Protein AF-A0A4R7PHC9-F1 (afdb_monomer)

Structure (mmCIF, N/CA/C/O backbone):
data_AF-A0A4R7PHC9-F1
#
_entry.id   AF-A0A4R7PHC9-F1
#
loop_
_atom_site.group_PDB
_atom_site.id
_atom_site.type_symbol
_atom_site.label_atom_id
_atom_site.label_alt_id
_atom_site.label_comp_id
_atom_site.label_asym_id
_atom_site.label_entity_id
_atom_site.label_seq_id
_atom_site.pdbx_PDB_ins_code
_atom_site.Cartn_x
_atom_site.Cartn_y
_atom_site.Cartn_z
_atom_site.occupancy
_atom_site.B_iso_or_equiv
_atom_site.auth_seq_id
_atom_site.auth_comp_id
_atom_site.auth_asym_id
_atom_site.auth_atom_id
_atom_site.pdbx_PDB_model_num
ATOM 1 N N . MET A 1 1 ? 23.431 4.771 -3.866 1.00 87.56 1 MET A N 1
ATOM 2 C CA . MET A 1 1 ? 23.159 3.348 -3.558 1.00 87.56 1 MET A CA 1
ATOM 3 C C . MET A 1 1 ? 23.214 2.583 -4.869 1.00 87.56 1 MET A C 1
ATOM 5 O O . MET A 1 1 ? 22.919 3.191 -5.891 1.00 87.56 1 MET A O 1
ATOM 9 N N . ASN A 1 2 ? 23.613 1.312 -4.865 1.00 93.06 2 ASN A N 1
ATOM 10 C CA . ASN A 1 2 ? 23.533 0.470 -6.065 1.00 93.06 2 ASN A CA 1
ATOM 11 C C . ASN A 1 2 ? 22.132 -0.168 -6.198 1.00 93.06 2 ASN A C 1
ATOM 13 O O . ASN A 1 2 ? 21.300 -0.038 -5.298 1.00 93.06 2 ASN A O 1
ATOM 17 N N . LEU A 1 3 ? 21.865 -0.838 -7.323 1.00 94.75 3 LEU A N 1
ATOM 18 C CA . LEU A 1 3 ? 20.559 -1.450 -7.599 1.00 94.75 3 LEU A CA 1
ATOM 19 C C . LEU A 1 3 ? 20.187 -2.535 -6.574 1.00 94.75 3 LEU A C 1
ATOM 21 O O . LEU A 1 3 ? 19.065 -2.544 -6.075 1.00 94.75 3 LEU A O 1
ATOM 25 N N . GLU A 1 4 ? 21.140 -3.390 -6.195 1.00 96.38 4 GLU A N 1
ATOM 26 C CA . GLU A 1 4 ? 20.933 -4.449 -5.197 1.00 96.38 4 GLU A CA 1
ATOM 27 C C . GLU A 1 4 ? 20.473 -3.888 -3.845 1.00 96.38 4 GLU A C 1
ATOM 29 O O . GLU A 1 4 ? 19.560 -4.428 -3.227 1.00 96.38 4 GLU A O 1
ATOM 34 N N . GLN A 1 5 ? 21.036 -2.758 -3.406 1.00 96.69 5 GLN A N 1
ATOM 35 C CA . GLN A 1 5 ? 20.616 -2.082 -2.176 1.00 96.69 5 GLN A CA 1
ATOM 36 C C . GLN A 1 5 ? 19.167 -1.576 -2.244 1.00 96.69 5 GLN A C 1
ATOM 38 O O . GLN A 1 5 ? 18.481 -1.538 -1.222 1.00 96.69 5 GLN A O 1
ATOM 43 N N . TYR A 1 6 ? 18.678 -1.186 -3.424 1.00 97.00 6 TYR A N 1
ATOM 44 C CA . TYR A 1 6 ? 17.269 -0.830 -3.599 1.00 97.00 6 TYR A CA 1
ATOM 45 C C . TYR A 1 6 ? 16.365 -2.066 -3.585 1.00 97.00 6 TYR A C 1
ATOM 47 O O . TYR A 1 6 ? 15.316 -2.030 -2.946 1.00 97.00 6 TYR A O 1
ATOM 55 N N . PHE A 1 7 ? 16.777 -3.168 -4.215 1.00 97.88 7 PHE A N 1
ATOM 56 C CA . PHE A 1 7 ? 16.027 -4.432 -4.194 1.00 97.88 7 PHE A CA 1
ATOM 57 C C . PHE A 1 7 ? 15.955 -5.049 -2.792 1.00 97.88 7 PHE A C 1
ATOM 59 O O . PHE A 1 7 ? 14.903 -5.541 -2.374 1.00 97.88 7 PHE A O 1
ATOM 66 N N . ASP A 1 8 ? 17.031 -4.939 -2.015 1.00 98.00 8 ASP A N 1
ATOM 67 C CA . ASP A 1 8 ? 17.031 -5.264 -0.588 1.00 98.00 8 ASP A CA 1
ATOM 68 C C . ASP A 1 8 ? 16.040 -4.376 0.187 1.00 98.00 8 ASP A C 1
ATOM 70 O O . ASP A 1 8 ? 15.242 -4.877 0.980 1.00 98.00 8 ASP A O 1
ATOM 74 N N . GLY A 1 9 ? 16.005 -3.070 -0.100 1.00 97.31 9 GLY A N 1
ATOM 75 C CA . GLY A 1 9 ? 15.016 -2.148 0.464 1.00 97.31 9 GLY A CA 1
ATOM 76 C C . GLY A 1 9 ? 13.566 -2.543 0.155 1.00 97.31 9 GLY A C 1
ATOM 77 O O . GLY A 1 9 ? 12.729 -2.544 1.059 1.00 97.31 9 GLY A O 1
ATOM 78 N N . ILE A 1 10 ? 13.272 -2.928 -1.092 1.00 97.81 10 ILE A N 1
ATOM 79 C CA . ILE A 1 10 ? 11.954 -3.440 -1.510 1.00 97.81 10 ILE A CA 1
ATOM 80 C C . ILE A 1 10 ? 11.597 -4.690 -0.702 1.00 97.81 10 ILE A C 1
ATOM 82 O O . ILE A 1 10 ? 10.514 -4.760 -0.117 1.00 97.81 10 ILE A O 1
ATOM 86 N N . SER A 1 11 ? 12.519 -5.650 -0.626 1.00 98.25 11 SER A N 1
ATOM 87 C CA . SER A 1 11 ? 12.316 -6.920 0.077 1.00 98.25 11 SER A CA 1
ATOM 88 C C . SER A 1 11 ? 12.059 -6.712 1.571 1.00 98.25 11 SER A C 1
ATOM 90 O O . SER A 1 11 ? 11.122 -7.287 2.125 1.00 98.25 11 SER A O 1
ATOM 92 N N . LYS A 1 12 ? 12.823 -5.823 2.219 1.00 98.38 12 LYS A N 1
ATOM 93 C CA . LYS A 1 12 ? 12.633 -5.452 3.630 1.00 98.38 12 LYS A CA 1
ATOM 94 C C . LYS A 1 12 ? 11.293 -4.768 3.877 1.00 98.38 12 LYS A C 1
ATOM 96 O O . LYS A 1 12 ? 10.610 -5.117 4.837 1.00 98.38 12 LYS A O 1
ATOM 101 N N . SER A 1 13 ? 10.888 -3.838 3.011 1.00 97.50 13 SER A N 1
ATOM 102 C CA . SER A 1 13 ? 9.574 -3.196 3.116 1.00 97.50 13 SER A CA 1
ATOM 103 C C . SER A 1 13 ? 8.427 -4.193 2.936 1.00 97.50 13 SER A C 1
ATOM 105 O O . SER A 1 13 ? 7.467 -4.143 3.697 1.00 97.50 13 SER A O 1
ATOM 107 N N . LEU A 1 14 ? 8.528 -5.144 2.001 1.00 98.25 14 LEU A N 1
ATOM 108 C CA . LEU A 1 14 ? 7.505 -6.182 1.820 1.00 98.25 14 LEU A CA 1
ATOM 109 C C . LEU A 1 14 ? 7.461 -7.196 2.970 1.00 98.25 14 LEU A C 1
ATOM 111 O O . LEU A 1 14 ? 6.372 -7.640 3.335 1.00 98.25 14 LEU A O 1
ATOM 115 N N . SER A 1 15 ? 8.613 -7.549 3.549 1.00 98.50 15 SER A N 1
ATOM 116 C CA . SER A 1 15 ? 8.671 -8.391 4.750 1.00 98.50 15 SER A CA 1
ATOM 117 C C . SER A 1 15 ? 7.976 -7.699 5.917 1.00 98.50 15 SER A C 1
ATOM 119 O O . SER A 1 15 ? 7.042 -8.251 6.484 1.00 98.50 15 SER A O 1
ATOM 121 N N . ASN A 1 16 ? 8.340 -6.444 6.194 1.00 98.62 16 ASN A N 1
ATOM 122 C CA . ASN A 1 16 ? 7.732 -5.660 7.267 1.00 98.62 16 ASN A CA 1
ATOM 123 C C . ASN A 1 16 ? 6.224 -5.444 7.043 1.00 98.62 16 ASN A C 1
ATOM 125 O O . ASN A 1 16 ? 5.433 -5.530 7.976 1.00 98.62 16 ASN A O 1
ATOM 129 N N . ALA A 1 17 ? 5.796 -5.221 5.794 1.00 98.38 17 ALA A N 1
ATOM 130 C CA . ALA A 1 17 ? 4.378 -5.149 5.451 1.00 98.38 17 ALA A CA 1
ATOM 131 C C . ALA A 1 17 ? 3.631 -6.448 5.779 1.00 98.38 17 ALA A C 1
ATOM 133 O O . ALA A 1 17 ? 2.491 -6.394 6.244 1.00 98.38 17 ALA A O 1
ATOM 134 N N . LYS A 1 18 ? 4.255 -7.607 5.531 1.00 98.62 18 LYS A N 1
ATOM 135 C CA . LYS A 1 18 ? 3.678 -8.908 5.874 1.00 98.62 18 LYS A CA 1
ATOM 136 C C . LYS A 1 18 ? 3.585 -9.081 7.388 1.00 98.62 18 LYS A C 1
ATOM 138 O O . LYS A 1 18 ? 2.514 -9.442 7.854 1.00 98.62 18 LYS A O 1
ATOM 143 N N . ASP A 1 19 ? 4.654 -8.798 8.122 1.00 98.81 19 ASP A N 1
ATOM 144 C CA . ASP A 1 19 ? 4.677 -8.956 9.580 1.00 98.81 19 ASP A CA 1
ATOM 145 C C . ASP A 1 19 ? 3.588 -8.087 10.233 1.00 98.81 19 ASP A C 1
ATOM 147 O O . ASP A 1 19 ? 2.790 -8.572 11.030 1.00 98.81 19 ASP A O 1
ATOM 151 N N . LEU A 1 20 ? 3.451 -6.831 9.787 1.00 98.81 20 LEU A N 1
ATOM 152 C CA . LEU A 1 20 ? 2.375 -5.932 10.218 1.00 98.81 20 LEU A CA 1
ATOM 153 C C . LEU A 1 20 ? 0.975 -6.473 9.896 1.00 98.81 20 LEU A C 1
ATOM 155 O O . LEU A 1 20 ? 0.056 -6.297 10.692 1.00 98.81 20 LEU A O 1
ATOM 159 N N . PHE A 1 21 ? 0.794 -7.091 8.727 1.00 98.81 21 PHE A N 1
ATOM 160 C CA . PHE A 1 21 ? -0.484 -7.690 8.339 1.00 98.81 21 PHE A CA 1
ATOM 161 C C . PHE A 1 21 ? -0.816 -8.911 9.205 1.00 98.81 21 PHE A C 1
ATOM 163 O O . PHE A 1 21 ? -1.935 -9.024 9.696 1.00 98.81 21 PHE A O 1
ATOM 170 N N . ASP A 1 22 ? 0.152 -9.799 9.430 1.00 98.81 22 ASP A N 1
ATOM 171 C CA . ASP A 1 22 ? -0.031 -10.984 10.268 1.00 98.81 22 ASP A CA 1
ATOM 172 C C . ASP A 1 22 ? -0.363 -10.584 11.723 1.00 98.81 22 ASP A C 1
ATOM 174 O O . ASP A 1 22 ? -1.291 -11.128 12.326 1.00 98.81 22 ASP A O 1
ATOM 178 N N . ASP A 1 23 ? 0.324 -9.575 12.271 1.00 98.88 23 ASP A N 1
ATOM 179 C CA . ASP A 1 23 ? 0.016 -9.015 13.593 1.00 98.88 23 ASP A CA 1
ATOM 180 C C . ASP A 1 23 ? -1.392 -8.392 13.636 1.00 98.88 23 ASP A C 1
ATOM 182 O O . ASP A 1 23 ? -2.120 -8.518 14.630 1.00 98.88 23 ASP A O 1
ATOM 186 N N . ALA A 1 24 ? -1.808 -7.730 12.551 1.00 98.81 24 ALA A N 1
ATOM 187 C CA . ALA A 1 24 ? -3.152 -7.178 12.419 1.00 98.81 24 ALA A CA 1
ATOM 188 C C . ALA A 1 24 ? -4.225 -8.276 12.437 1.00 98.81 24 ALA A C 1
ATOM 190 O O . ALA A 1 24 ? -5.243 -8.102 13.111 1.00 98.81 24 ALA A O 1
ATOM 191 N N . GLU A 1 25 ? -3.986 -9.410 11.770 1.00 98.75 25 GLU A N 1
ATOM 192 C CA . GLU A 1 25 ? -4.884 -10.572 11.777 1.00 98.75 25 GLU A CA 1
ATOM 193 C C . GLU A 1 25 ? -5.056 -11.135 13.192 1.00 98.75 25 GLU A C 1
ATOM 195 O O . GLU A 1 25 ? -6.181 -11.406 13.621 1.00 98.75 25 GLU A O 1
ATOM 200 N N . ILE A 1 26 ? -3.967 -11.250 13.963 1.00 98.81 26 ILE A N 1
ATOM 201 C CA . ILE A 1 26 ? -4.029 -11.692 15.366 1.00 98.81 26 ILE A CA 1
ATOM 202 C C . ILE A 1 26 ? -4.924 -10.748 16.178 1.00 98.81 26 ILE A C 1
ATOM 204 O O . ILE A 1 26 ? -5.839 -11.192 16.874 1.00 98.81 26 ILE A O 1
ATOM 208 N N . LEU A 1 27 ? -4.695 -9.436 16.075 1.00 98.75 27 LEU A N 1
ATOM 209 C CA . LEU A 1 27 ? -5.495 -8.436 16.787 1.00 98.75 27 LEU A CA 1
ATOM 210 C C . LEU A 1 27 ? -6.960 -8.448 16.345 1.00 98.75 27 LEU A C 1
ATOM 212 O O . LEU A 1 27 ? -7.851 -8.307 17.183 1.00 98.75 27 LEU A O 1
ATOM 216 N N . PHE A 1 28 ? -7.216 -8.625 15.051 1.00 98.56 28 PHE A N 1
ATOM 217 C CA . PHE A 1 28 ? -8.559 -8.692 14.494 1.00 98.56 28 PHE A CA 1
ATOM 218 C C . PHE A 1 28 ? -9.342 -9.880 15.062 1.00 98.56 28 PHE A C 1
ATOM 220 O O . PHE A 1 28 ? -10.471 -9.708 15.520 1.00 98.56 28 PHE A O 1
ATOM 227 N N . ASN A 1 29 ? -8.715 -11.059 15.108 1.00 98.31 29 ASN A N 1
ATOM 228 C CA . ASN A 1 29 ? -9.310 -12.283 15.650 1.00 98.31 29 ASN A CA 1
ATOM 229 C C . ASN A 1 29 ? -9.564 -12.205 17.164 1.00 98.31 29 ASN A C 1
ATOM 231 O O . ASN A 1 29 ? -10.456 -12.873 17.676 1.00 98.31 29 ASN A O 1
ATOM 235 N N . LEU A 1 30 ? -8.819 -11.356 17.878 1.00 98.50 30 LEU A N 1
ATOM 236 C CA . LEU A 1 30 ? -9.040 -11.029 19.294 1.00 98.50 30 LEU A CA 1
ATOM 237 C C . LEU A 1 30 ? -9.992 -9.834 19.503 1.00 98.50 30 LEU A C 1
ATOM 239 O O . LEU A 1 30 ? -10.014 -9.238 20.588 1.00 98.50 30 LEU A O 1
ATOM 243 N N . GLU A 1 31 ? -10.726 -9.441 18.458 1.00 98.19 31 GLU A N 1
ATOM 244 C CA . GLU A 1 31 ? -11.694 -8.337 18.444 1.00 98.19 31 GLU A CA 1
ATOM 245 C C . GLU A 1 31 ? -11.088 -6.972 18.824 1.00 98.19 31 GLU A C 1
ATOM 247 O O . GLU A 1 31 ? -11.765 -6.038 19.259 1.00 98.19 31 GLU A O 1
ATOM 252 N N . ARG A 1 32 ? -9.771 -6.812 18.644 1.00 98.25 32 ARG A N 1
ATOM 253 C CA . ARG A 1 32 ? -9.045 -5.548 18.837 1.00 98.25 32 ARG A CA 1
ATOM 254 C C . ARG A 1 32 ? -9.053 -4.718 17.552 1.00 98.25 32 ARG A C 1
ATOM 256 O O . ARG A 1 32 ? -8.003 -4.269 17.088 1.00 98.25 32 ARG A O 1
ATOM 263 N N . TYR A 1 33 ? -10.242 -4.483 16.996 1.00 98.44 33 TYR A N 1
ATOM 264 C CA . TYR A 1 33 ? -10.442 -3.906 15.658 1.00 98.44 33 TYR A CA 1
ATOM 265 C C . TYR A 1 33 ? -9.746 -2.564 15.434 1.00 98.44 33 TYR A C 1
ATOM 267 O O . TYR A 1 33 ? -9.189 -2.337 14.364 1.00 98.44 33 TYR A O 1
ATOM 275 N N . GLN A 1 34 ? -9.712 -1.698 16.449 1.00 98.12 34 GLN A N 1
ATOM 276 C CA . GLN A 1 34 ? -9.053 -0.394 16.366 1.00 98.12 34 GLN A CA 1
ATOM 277 C C . GLN A 1 34 ? -7.545 -0.577 16.144 1.00 98.12 34 GLN A C 1
ATOM 279 O O . GLN A 1 34 ? -6.936 0.064 15.297 1.00 98.12 34 GLN A O 1
ATOM 284 N N . ARG A 1 35 ? -6.917 -1.494 16.886 1.00 98.38 35 ARG A N 1
ATOM 285 C CA . ARG A 1 35 ? -5.471 -1.722 16.775 1.00 98.38 35 ARG A CA 1
ATOM 286 C C . ARG A 1 35 ? -5.130 -2.478 15.493 1.00 98.38 35 ARG A C 1
ATOM 288 O O . ARG A 1 35 ? -4.167 -2.111 14.828 1.00 98.38 35 ARG A O 1
ATOM 295 N N . ALA A 1 36 ? -5.964 -3.447 15.115 1.00 98.56 36 ALA A N 1
ATOM 296 C CA . ALA A 1 36 ? -5.858 -4.134 13.832 1.00 98.56 36 ALA A CA 1
ATOM 297 C C . ALA A 1 36 ? -5.932 -3.147 12.653 1.00 98.56 36 ALA A C 1
ATOM 299 O O . ALA A 1 36 ? -5.076 -3.191 11.777 1.00 98.56 36 ALA A O 1
ATOM 300 N N . TYR A 1 37 ? -6.871 -2.188 12.680 1.00 98.19 37 TYR A N 1
ATOM 301 C CA . TYR A 1 37 ? -6.985 -1.134 11.662 1.00 98.19 37 TYR A CA 1
ATOM 302 C C . TYR A 1 37 ? -5.657 -0.398 11.461 1.00 98.19 37 TYR A C 1
ATOM 304 O O . TYR A 1 37 ? -5.196 -0.239 10.330 1.00 98.19 37 TYR A O 1
ATOM 312 N N . THR A 1 38 ? -5.016 0.028 12.556 1.00 97.81 38 THR A N 1
ATOM 313 C CA . THR A 1 38 ? -3.722 0.719 12.482 1.00 97.81 38 THR A CA 1
ATOM 314 C C . THR A 1 38 ? -2.683 -0.135 11.768 1.00 97.81 38 THR A C 1
ATOM 316 O O . THR A 1 38 ? -1.973 0.372 10.903 1.00 97.81 38 THR A O 1
ATOM 319 N N . LEU A 1 39 ? -2.581 -1.416 12.125 1.00 98.56 39 LEU A N 1
ATOM 320 C CA . LEU A 1 39 ? -1.564 -2.300 11.567 1.00 98.56 39 LEU A CA 1
ATOM 321 C C . LEU A 1 39 ? -1.821 -2.627 10.088 1.00 98.56 39 LEU A C 1
ATOM 323 O O . LEU A 1 39 ? -0.872 -2.585 9.307 1.00 98.56 39 LEU A O 1
ATOM 327 N N . TYR A 1 40 ? -3.077 -2.807 9.658 1.00 98.12 40 TYR A N 1
ATOM 328 C CA . TYR A 1 40 ? -3.400 -2.896 8.225 1.00 98.12 40 TYR A CA 1
ATOM 329 C C . TYR A 1 40 ? -2.998 -1.623 7.475 1.00 98.12 40 TYR A C 1
ATOM 331 O O . TYR A 1 40 ? -2.368 -1.697 6.420 1.00 98.12 40 TYR A O 1
ATOM 339 N N . GLN A 1 41 ? -3.287 -0.441 8.032 1.00 95.56 41 GLN A N 1
ATOM 340 C CA . GLN A 1 41 ? -2.880 0.824 7.417 1.00 95.56 41 GLN A CA 1
ATOM 341 C C . GLN A 1 41 ? -1.352 0.956 7.324 1.00 95.56 41 GLN A C 1
ATOM 343 O O . GLN A 1 41 ? -0.839 1.457 6.322 1.00 95.56 41 GLN A O 1
ATOM 348 N N . LEU A 1 42 ? -0.611 0.517 8.345 1.00 96.38 42 LEU A N 1
ATOM 349 C CA . LEU A 1 42 ? 0.853 0.522 8.322 1.00 96.38 42 LEU A CA 1
ATOM 350 C C . LEU A 1 42 ? 1.413 -0.492 7.317 1.00 96.38 42 LEU A C 1
ATOM 352 O O . LEU A 1 42 ? 2.363 -0.166 6.611 1.00 96.38 42 LEU A O 1
ATOM 356 N N . SER A 1 43 ? 0.796 -1.670 7.186 1.00 97.88 43 SER A N 1
ATOM 357 C CA . SER A 1 43 ? 1.133 -2.643 6.141 1.00 97.88 43 SER A CA 1
ATOM 358 C C . SER A 1 43 ? 0.998 -2.023 4.743 1.00 97.88 43 SER A C 1
ATOM 360 O O . SER A 1 43 ? 1.931 -2.085 3.939 1.00 97.88 43 SER A O 1
ATOM 362 N N . ILE A 1 44 ? -0.101 -1.301 4.485 1.00 94.94 44 ILE A N 1
ATOM 363 C CA . ILE A 1 44 ? -0.312 -0.544 3.238 1.00 94.94 44 ILE A CA 1
ATOM 364 C C . ILE A 1 44 ? 0.778 0.522 3.026 1.00 94.94 44 ILE A C 1
ATOM 366 O O . ILE A 1 44 ? 1.282 0.678 1.912 1.00 94.94 44 ILE A O 1
ATOM 370 N N . GLU A 1 45 ? 1.180 1.252 4.073 1.00 94.69 45 GLU A N 1
ATOM 371 C CA . GLU A 1 45 ? 2.271 2.234 3.976 1.00 94.69 45 GLU A CA 1
ATOM 372 C C . GLU A 1 45 ? 3.621 1.585 3.615 1.00 94.69 45 GLU A C 1
ATOM 374 O O . GLU A 1 45 ? 4.390 2.161 2.841 1.00 94.69 45 GLU A O 1
ATOM 379 N N . GLU A 1 46 ? 3.922 0.395 4.140 1.00 97.12 46 GLU A N 1
ATOM 380 C CA . GLU A 1 46 ? 5.151 -0.341 3.817 1.00 97.12 46 GLU A CA 1
ATOM 381 C C . GLU A 1 46 ? 5.132 -0.912 2.389 1.00 97.12 46 GLU A C 1
ATOM 383 O O . GLU A 1 46 ? 6.133 -0.813 1.678 1.00 97.12 46 GLU A O 1
ATOM 388 N N . ILE A 1 47 ? 3.980 -1.387 1.902 1.00 96.50 47 ILE A N 1
ATOM 389 C CA . ILE A 1 47 ? 3.790 -1.729 0.477 1.00 96.50 47 ILE A CA 1
ATOM 390 C C . ILE A 1 47 ? 4.041 -0.498 -0.406 1.00 96.50 47 ILE A C 1
ATOM 392 O O . ILE A 1 47 ? 4.697 -0.574 -1.450 1.00 96.50 47 ILE A O 1
ATOM 396 N N . GLY A 1 48 ? 3.560 0.665 0.035 1.00 93.44 48 GLY A N 1
ATOM 397 C CA . GLY A 1 48 ? 3.803 1.943 -0.619 1.00 93.44 48 GLY A CA 1
ATOM 398 C C . GLY A 1 48 ? 5.283 2.309 -0.720 1.00 93.44 48 GLY A C 1
ATOM 399 O O . GLY A 1 48 ? 5.722 2.783 -1.766 1.00 93.44 48 GLY A O 1
ATOM 400 N N . LYS A 1 49 ? 6.076 2.046 0.327 1.00 95.12 49 LYS A N 1
ATOM 401 C CA . LYS A 1 49 ? 7.539 2.228 0.294 1.00 95.12 49 LYS A CA 1
ATOM 402 C C . LYS A 1 49 ? 8.205 1.328 -0.735 1.00 95.12 49 LYS A C 1
ATOM 404 O O . LYS A 1 49 ? 9.026 1.815 -1.508 1.00 95.12 49 LYS A O 1
ATOM 409 N N . ALA A 1 50 ? 7.843 0.046 -0.756 1.00 96.38 50 ALA A N 1
ATOM 410 C CA . ALA A 1 50 ? 8.372 -0.907 -1.725 1.00 96.38 50 ALA A CA 1
ATOM 411 C C . ALA A 1 50 ? 8.084 -0.441 -3.166 1.00 96.38 50 ALA A C 1
ATOM 413 O O . ALA A 1 50 ? 8.986 -0.376 -4.000 1.00 96.38 50 ALA A O 1
ATOM 414 N N . SER A 1 51 ? 6.848 -0.000 -3.418 1.00 94.38 51 SER A N 1
ATOM 415 C CA . SER A 1 51 ? 6.415 0.531 -4.718 1.00 94.38 51 SER A CA 1
ATOM 416 C C . SER A 1 51 ? 7.169 1.809 -5.109 1.00 94.38 51 SER A C 1
ATOM 418 O O . SER A 1 51 ? 7.592 1.960 -6.254 1.00 94.38 51 SER A O 1
ATOM 420 N N . LEU A 1 52 ? 7.397 2.713 -4.149 1.00 93.44 52 LEU A N 1
ATOM 421 C CA . LEU A 1 52 ? 8.143 3.951 -4.370 1.00 93.44 52 LEU A CA 1
ATOM 422 C C . LEU A 1 52 ? 9.617 3.687 -4.707 1.00 93.44 52 LEU A C 1
ATOM 424 O O . LEU A 1 52 ? 10.166 4.353 -5.584 1.00 93.44 52 LEU A O 1
ATOM 428 N N . ILE A 1 53 ? 10.260 2.728 -4.029 1.00 95.31 53 ILE A N 1
ATOM 429 C CA . ILE A 1 53 ? 11.632 2.323 -4.364 1.00 95.31 53 ILE A CA 1
ATOM 430 C C . ILE A 1 53 ? 11.678 1.781 -5.795 1.00 95.31 53 ILE A C 1
ATOM 432 O O . ILE A 1 53 ? 12.547 2.187 -6.564 1.00 95.31 53 ILE A O 1
ATOM 436 N N . TYR A 1 54 ? 10.739 0.903 -6.156 1.00 94.88 54 TYR A N 1
ATOM 437 C CA . TYR A 1 54 ? 10.708 0.283 -7.478 1.00 94.88 54 TYR A CA 1
ATOM 438 C C . TYR A 1 54 ? 10.535 1.309 -8.607 1.00 94.88 54 TYR A C 1
ATOM 440 O O . TYR A 1 54 ? 11.332 1.327 -9.543 1.00 94.88 54 TYR A O 1
ATOM 448 N N . SER A 1 55 ? 9.564 2.223 -8.490 1.00 91.50 55 SER A N 1
ATOM 449 C CA . SER A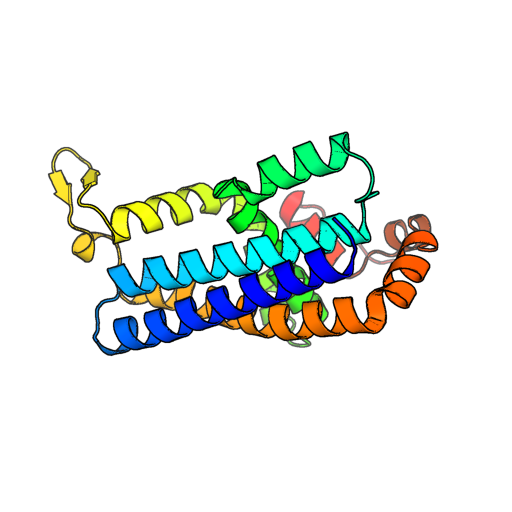 1 55 ? 9.388 3.303 -9.476 1.00 91.50 55 SER A CA 1
ATOM 450 C C . SER A 1 55 ? 10.617 4.210 -9.552 1.00 91.50 55 SER A C 1
ATOM 452 O O . SER A 1 55 ? 11.042 4.576 -10.644 1.00 91.50 55 SER A O 1
ATOM 454 N N . PHE A 1 56 ? 11.264 4.515 -8.421 1.00 92.69 56 PHE A N 1
ATOM 455 C CA . PHE A 1 56 ? 12.495 5.302 -8.435 1.00 92.69 56 PHE A CA 1
ATOM 456 C C . PHE A 1 56 ? 13.606 4.630 -9.255 1.00 92.69 56 PHE A C 1
ATOM 458 O O . PHE A 1 56 ? 14.211 5.279 -10.101 1.00 92.69 56 PHE A O 1
ATOM 465 N N . VAL A 1 57 ? 13.866 3.332 -9.073 1.00 94.31 57 VAL A N 1
ATOM 466 C CA . VAL A 1 57 ? 14.937 2.662 -9.837 1.00 94.31 57 VAL A CA 1
ATOM 467 C C . VAL A 1 57 ? 14.589 2.430 -11.311 1.00 94.31 57 VAL A C 1
ATOM 469 O O . VAL A 1 57 ? 15.492 2.378 -12.161 1.00 94.31 57 VAL A O 1
ATOM 472 N N . LEU A 1 58 ? 13.297 2.295 -11.621 1.00 91.25 58 LEU A N 1
ATOM 473 C CA . LEU A 1 58 ? 12.806 2.073 -12.977 1.00 91.25 58 LEU A CA 1
ATOM 474 C C . LEU A 1 58 ? 12.804 3.366 -13.807 1.00 91.25 58 LEU A C 1
ATOM 476 O O . LEU A 1 58 ? 13.346 3.373 -14.914 1.00 91.25 58 LEU A O 1
ATOM 480 N N . ASP A 1 59 ?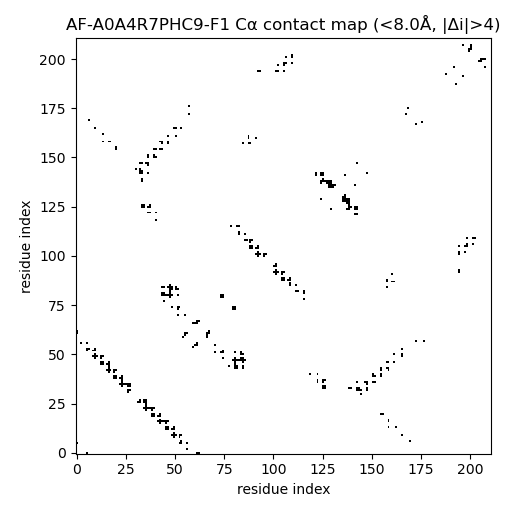 12.257 4.450 -13.251 1.00 86.62 59 ASP A N 1
ATOM 481 C CA . ASP A 1 59 ? 11.910 5.670 -13.993 1.00 86.62 59 ASP A CA 1
ATOM 482 C C . ASP A 1 59 ? 12.957 6.784 -13.878 1.00 86.62 59 ASP A C 1
ATOM 484 O O . ASP A 1 59 ? 12.933 7.743 -14.655 1.00 86.62 59 ASP A O 1
ATOM 488 N N . LYS A 1 60 ? 13.841 6.707 -12.877 1.00 87.12 60 LYS A N 1
ATOM 489 C CA . LYS A 1 60 ? 14.807 7.758 -12.540 1.00 87.12 60 LYS A CA 1
ATOM 490 C C . LYS A 1 60 ? 16.244 7.289 -12.715 1.00 87.12 60 LYS A C 1
ATOM 492 O O . LYS A 1 60 ? 16.550 6.091 -12.735 1.00 87.12 60 LYS A O 1
ATOM 497 N N . ASP A 1 61 ? 17.144 8.255 -12.841 1.00 88.50 61 ASP A N 1
ATOM 498 C CA . ASP A 1 61 ? 18.565 8.008 -12.683 1.00 88.50 61 ASP A CA 1
ATOM 499 C C . ASP A 1 61 ? 18.875 7.957 -11.186 1.00 88.50 61 ASP A C 1
ATOM 501 O O . ASP A 1 61 ? 19.169 8.959 -10.536 1.00 88.50 61 ASP A O 1
ATOM 505 N N . TYR A 1 62 ? 18.817 6.755 -10.615 1.00 87.50 62 TYR A N 1
ATOM 506 C CA . TYR A 1 62 ? 19.092 6.540 -9.194 1.00 87.50 62 TYR A CA 1
ATOM 507 C C . TYR A 1 62 ? 20.548 6.841 -8.785 1.00 87.50 62 TYR A C 1
ATOM 509 O O . TYR A 1 62 ? 20.861 6.802 -7.592 1.00 87.50 62 TYR A O 1
ATOM 517 N N . ASN A 1 63 ? 21.434 7.162 -9.738 1.00 88.75 63 ASN A N 1
ATOM 518 C CA . ASN A 1 63 ? 22.769 7.695 -9.458 1.00 88.75 63 ASN A CA 1
ATOM 519 C C . ASN A 1 63 ? 22.787 9.229 -9.336 1.00 88.75 63 ASN A C 1
ATOM 521 O O . ASN A 1 63 ? 23.772 9.791 -8.857 1.00 88.75 63 ASN A O 1
ATOM 525 N N . ASN A 1 64 ? 21.711 9.919 -9.724 1.00 93.06 64 ASN A N 1
ATOM 526 C CA . ASN A 1 64 ? 21.594 11.364 -9.607 1.00 93.06 64 ASN A CA 1
ATOM 527 C C . ASN A 1 64 ? 21.250 11.771 -8.165 1.00 93.06 64 ASN A C 1
ATOM 529 O O . ASN A 1 64 ? 20.204 11.418 -7.614 1.00 93.06 64 ASN A O 1
ATOM 533 N N . GLU A 1 65 ? 22.109 12.584 -7.548 1.00 91.94 65 GLU A N 1
ATOM 534 C CA . GLU A 1 65 ? 21.923 13.021 -6.161 1.00 91.94 65 GLU A CA 1
ATOM 535 C C . GLU A 1 65 ? 20.649 13.845 -5.931 1.00 91.94 65 GLU A C 1
ATOM 537 O O . GLU A 1 65 ? 20.037 13.757 -4.863 1.00 91.94 65 GLU A O 1
ATOM 542 N N . ASN A 1 66 ? 20.242 14.669 -6.900 1.00 92.62 66 ASN A N 1
ATOM 543 C CA . ASN A 1 66 ? 19.048 15.502 -6.762 1.00 92.62 66 ASN A CA 1
ATOM 544 C C . ASN A 1 66 ? 17.785 14.646 -6.824 1.00 92.62 66 ASN A C 1
ATOM 546 O O . ASN A 1 66 ? 16.883 14.830 -6.003 1.00 92.62 66 ASN A O 1
ATOM 550 N N . GLU A 1 67 ? 17.744 13.669 -7.729 1.00 91.94 67 GLU A N 1
ATOM 551 C CA . GLU A 1 67 ? 16.636 12.716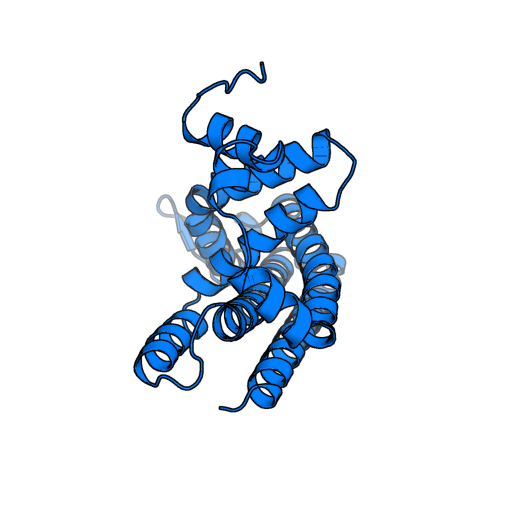 -7.794 1.00 91.94 67 GLU A CA 1
ATOM 552 C C . GLU A 1 67 ? 16.572 11.860 -6.523 1.00 91.94 67 GLU A C 1
ATOM 554 O O . GLU A 1 67 ? 15.494 11.689 -5.950 1.00 91.94 67 GLU A O 1
ATOM 559 N N . PHE A 1 68 ? 17.723 11.435 -5.989 1.00 92.25 68 PHE A N 1
ATOM 560 C CA . PHE A 1 68 ? 17.778 10.730 -4.709 1.00 92.25 68 PHE A CA 1
ATOM 561 C C . PHE A 1 68 ? 17.263 11.575 -3.532 1.00 92.25 68 PHE A C 1
ATOM 563 O O . PHE A 1 68 ? 16.550 11.060 -2.669 1.00 92.25 68 PHE A O 1
ATOM 570 N N . LYS A 1 69 ? 17.572 12.880 -3.479 1.00 91.38 69 LYS A N 1
ATOM 571 C CA . LYS A 1 69 ? 17.038 13.787 -2.441 1.00 91.38 69 LYS A CA 1
ATOM 572 C C . LYS A 1 69 ? 15.512 13.871 -2.496 1.00 91.38 69 LYS A C 1
ATOM 574 O O . LYS A 1 69 ? 14.865 13.825 -1.446 1.00 91.38 69 LYS A O 1
ATOM 579 N N . VAL A 1 70 ? 14.940 13.968 -3.699 1.00 90.00 70 VAL A N 1
ATOM 580 C CA . VAL A 1 70 ? 13.482 13.970 -3.900 1.00 90.00 70 VAL A CA 1
ATOM 581 C C . VAL A 1 70 ? 12.885 12.639 -3.448 1.00 90.00 70 VAL A C 1
ATOM 583 O O . VAL A 1 70 ? 11.983 12.639 -2.610 1.00 90.00 70 VAL A O 1
ATOM 586 N N . PHE A 1 71 ? 13.450 11.518 -3.902 1.00 91.56 71 PHE A N 1
ATOM 587 C CA . PHE A 1 71 ? 13.039 10.177 -3.487 1.00 91.56 71 PHE A CA 1
ATOM 588 C C . PHE A 1 71 ? 13.073 10.006 -1.965 1.00 91.56 71 PHE A C 1
ATOM 590 O O . PHE A 1 71 ? 12.088 9.577 -1.369 1.00 91.56 71 PHE A O 1
ATOM 597 N N . LYS A 1 72 ? 14.165 10.397 -1.300 1.00 91.44 72 LYS A N 1
ATOM 598 C CA . LYS A 1 72 ? 14.305 10.269 0.156 1.00 91.44 72 LYS A CA 1
ATOM 599 C C . LYS A 1 72 ? 13.219 11.051 0.898 1.00 91.44 72 LYS A C 1
ATOM 601 O O . LYS A 1 72 ? 12.666 10.557 1.879 1.00 91.44 72 LYS A O 1
ATOM 606 N N . LYS A 1 73 ? 12.879 12.255 0.425 1.00 89.94 73 LYS A N 1
ATOM 607 C CA . LYS A 1 73 ? 11.782 13.057 0.991 1.00 89.94 73 LYS A CA 1
ATOM 608 C C . LYS A 1 73 ? 10.431 12.354 0.822 1.00 89.94 73 LYS A C 1
ATOM 610 O O . LYS A 1 73 ? 9.641 12.330 1.764 1.00 89.94 73 LYS A O 1
ATOM 615 N N . SER A 1 74 ? 10.185 11.767 -0.347 1.00 85.56 74 SER A N 1
ATOM 616 C CA . SER A 1 74 ? 8.987 10.972 -0.633 1.00 85.56 74 SER A CA 1
ATOM 617 C C . SER A 1 74 ? 8.897 9.723 0.246 1.00 85.56 74 SER A C 1
ATOM 619 O O . SER A 1 74 ? 7.859 9.478 0.856 1.00 85.56 74 SER A O 1
ATOM 621 N N . PHE A 1 75 ? 10.003 8.993 0.401 1.00 85.56 75 PHE A N 1
ATOM 622 C CA . PHE A 1 75 ? 10.096 7.759 1.185 1.00 85.56 75 PHE A CA 1
ATOM 623 C C . PHE A 1 75 ? 9.786 7.968 2.673 1.00 85.56 75 PHE A C 1
ATOM 625 O O . PHE A 1 75 ? 9.166 7.122 3.318 1.00 85.56 75 PHE A O 1
ATOM 632 N N . LEU A 1 76 ? 10.178 9.120 3.222 1.00 83.75 76 LEU A N 1
ATOM 633 C CA . LEU A 1 76 ? 9.913 9.484 4.616 1.00 83.75 76 LEU A CA 1
ATOM 634 C C . LEU A 1 76 ? 8.502 10.057 4.838 1.00 83.75 76 LEU A C 1
ATOM 636 O O . LEU A 1 76 ? 8.054 10.166 5.978 1.00 83.75 76 LEU A O 1
ATOM 640 N N . SER A 1 77 ? 7.771 10.414 3.779 1.00 80.38 77 SER A N 1
ATOM 641 C CA . SER A 1 77 ? 6.449 11.032 3.895 1.00 80.38 77 SER A CA 1
ATOM 642 C C . SER A 1 77 ? 5.332 9.992 4.032 1.00 80.38 77 SER A C 1
ATOM 644 O O . SER A 1 77 ? 5.068 9.226 3.108 1.00 80.38 77 SER A O 1
ATOM 646 N N . HIS A 1 78 ? 4.595 10.013 5.150 1.00 68.19 78 HIS A N 1
ATOM 647 C CA . HIS A 1 78 ? 3.412 9.155 5.357 1.00 68.19 78 HIS A CA 1
ATOM 648 C C . HIS A 1 78 ? 2.376 9.268 4.238 1.00 68.19 78 HIS A C 1
ATOM 650 O O . HIS A 1 78 ? 1.917 8.254 3.721 1.00 68.19 78 HIS A O 1
ATOM 656 N N . LYS A 1 79 ? 2.085 10.495 3.797 1.00 72.25 79 LYS A N 1
ATOM 657 C CA . LYS A 1 79 ? 1.122 10.750 2.722 1.00 72.25 79 LYS A CA 1
ATOM 658 C C . LYS A 1 79 ? 1.540 10.078 1.412 1.00 72.25 79 LYS A C 1
ATOM 660 O O . LYS A 1 79 ? 0.717 9.441 0.763 1.00 72.25 79 LYS A O 1
ATOM 665 N N . GLN A 1 80 ? 2.812 10.206 1.032 1.00 70.12 80 GLN A N 1
ATOM 666 C CA . GLN A 1 80 ? 3.288 9.655 -0.238 1.00 70.12 80 GLN A CA 1
ATOM 667 C C . GLN A 1 80 ? 3.372 8.131 -0.226 1.00 70.12 80 GLN A C 1
ATOM 669 O O . GLN A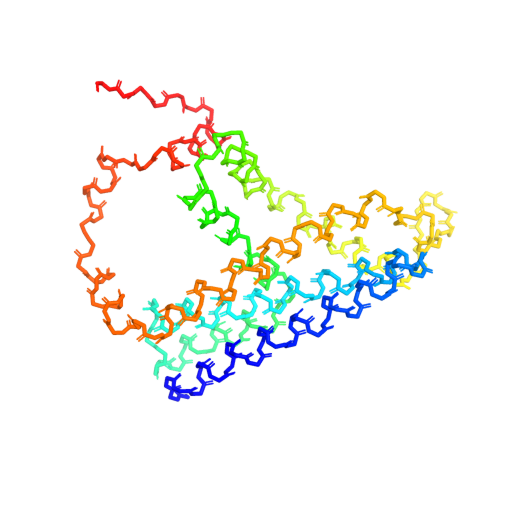 1 80 ? 3.122 7.518 -1.258 1.00 70.12 80 GLN A O 1
ATOM 674 N N . LYS A 1 81 ? 3.642 7.507 0.925 1.00 72.69 81 LYS A N 1
ATOM 675 C CA . LYS A 1 81 ? 3.605 6.044 1.061 1.00 72.69 81 LYS A CA 1
ATOM 676 C C . LYS A 1 81 ? 2.209 5.492 0.784 1.00 72.69 81 LYS A C 1
ATOM 678 O O . LYS A 1 81 ? 2.053 4.618 -0.060 1.00 72.69 81 LYS A O 1
ATOM 683 N N . THR A 1 82 ? 1.184 6.068 1.411 1.00 70.12 82 THR A N 1
ATOM 684 C CA . THR A 1 82 ? -0.205 5.646 1.191 1.00 70.12 82 THR A CA 1
ATOM 685 C C . THR A 1 82 ? -0.598 5.819 -0.282 1.00 70.12 82 THR A C 1
ATOM 687 O O . THR A 1 82 ? -1.090 4.870 -0.888 1.00 70.12 82 THR A O 1
ATOM 690 N N . VAL A 1 83 ? -0.272 6.961 -0.902 1.00 73.94 83 VAL A N 1
ATOM 691 C CA . VAL A 1 83 ? -0.514 7.217 -2.340 1.00 73.94 83 VAL A CA 1
ATOM 692 C C . VAL A 1 83 ? 0.223 6.236 -3.251 1.00 73.94 83 VAL A C 1
ATOM 694 O O . VAL A 1 83 ? -0.374 5.719 -4.191 1.00 73.94 83 VAL A O 1
ATOM 697 N N . SER A 1 84 ? 1.486 5.924 -2.962 1.00 72.88 84 SER A N 1
ATOM 698 C CA . SER A 1 84 ? 2.297 5.037 -3.810 1.00 72.88 84 SER A CA 1
ATOM 699 C C . SER A 1 84 ? 1.748 3.608 -3.851 1.00 72.88 84 SER A C 1
ATOM 701 O O . SER A 1 84 ? 1.907 2.921 -4.853 1.00 72.88 84 SER A O 1
ATOM 703 N N . SER A 1 85 ? 1.047 3.171 -2.800 1.00 76.81 85 SER A N 1
ATOM 704 C CA . SER A 1 85 ? 0.375 1.865 -2.784 1.00 76.81 85 SER A CA 1
ATOM 705 C C . SER A 1 85 ? -0.901 1.813 -3.639 1.00 76.81 85 SER A C 1
ATOM 707 O O . SER A 1 85 ? -1.332 0.729 -4.013 1.00 76.81 85 SER A O 1
ATOM 709 N N . ASN A 1 86 ? -1.503 2.960 -3.978 1.00 80.38 86 ASN A N 1
ATOM 710 C CA . ASN A 1 86 ? -2.763 3.011 -4.726 1.00 80.38 86 ASN A CA 1
ATOM 711 C C . ASN A 1 86 ? -2.615 2.458 -6.154 1.00 80.38 86 ASN A C 1
ATOM 713 O O . ASN A 1 86 ? -3.544 1.865 -6.689 1.00 80.38 86 ASN A O 1
ATOM 717 N N . GLY A 1 87 ? -1.426 2.582 -6.758 1.00 80.44 87 GLY A N 1
ATOM 718 C CA . GLY A 1 87 ? -1.139 2.016 -8.083 1.00 80.44 87 GLY A CA 1
ATOM 719 C C . GLY A 1 87 ? -1.324 0.495 -8.162 1.00 80.44 87 GLY A C 1
ATOM 720 O O . GLY A 1 87 ? -1.585 -0.030 -9.243 1.00 80.44 87 GLY A O 1
ATOM 721 N N . ILE A 1 88 ? -1.266 -0.207 -7.025 1.00 85.19 88 ILE A N 1
ATOM 722 C CA . ILE A 1 88 ? -1.509 -1.650 -6.953 1.00 85.19 88 ILE A CA 1
ATOM 723 C C . ILE A 1 88 ? -2.957 -2.002 -7.316 1.00 85.19 88 ILE A C 1
ATOM 725 O O . ILE A 1 88 ? -3.178 -3.021 -7.965 1.00 85.19 88 ILE A O 1
ATOM 729 N N . ASP A 1 89 ? -3.932 -1.153 -6.980 1.00 84.81 89 ASP A N 1
ATOM 730 C CA . ASP A 1 89 ?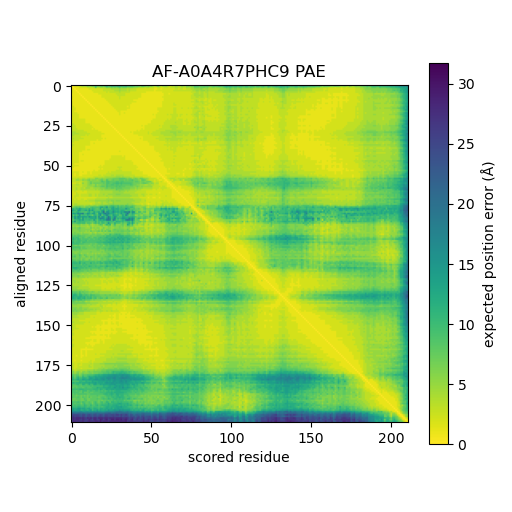 -5.340 -1.396 -7.322 1.00 84.81 89 ASP A CA 1
ATOM 731 C C . ASP A 1 89 ? -5.541 -1.356 -8.841 1.00 84.81 89 ASP A C 1
ATOM 733 O O . ASP A 1 89 ? -6.253 -2.185 -9.410 1.00 84.81 89 ASP A O 1
ATOM 737 N N . LEU A 1 90 ? -4.848 -0.431 -9.513 1.00 85.00 90 LEU A N 1
ATOM 738 C CA . LEU A 1 90 ? -4.864 -0.325 -10.966 1.00 85.00 90 LEU A CA 1
ATOM 739 C C . LEU A 1 90 ? -4.172 -1.533 -11.615 1.00 85.00 90 LEU A C 1
ATOM 741 O O . LEU A 1 90 ? -4.748 -2.144 -12.513 1.00 85.00 90 LEU A O 1
ATOM 745 N N . ILE A 1 91 ? -3.000 -1.946 -11.117 1.00 85.50 91 ILE A N 1
ATOM 746 C CA . ILE A 1 91 ? -2.326 -3.177 -11.570 1.00 85.50 91 ILE A CA 1
ATOM 747 C C . ILE A 1 91 ? -3.257 -4.383 -11.412 1.00 85.50 91 ILE A C 1
ATOM 749 O O . ILE A 1 91 ? -3.422 -5.168 -12.343 1.00 85.50 91 ILE A O 1
ATOM 753 N N . PHE A 1 92 ? -3.917 -4.516 -10.262 1.00 86.75 92 PHE A N 1
ATOM 754 C CA . PHE A 1 92 ? -4.829 -5.625 -10.023 1.00 86.75 92 PHE A CA 1
ATOM 755 C C . PHE A 1 92 ? -6.039 -5.595 -10.962 1.00 86.75 92 PHE A C 1
ATOM 757 O O . PHE A 1 92 ? -6.471 -6.649 -11.426 1.00 86.75 92 PHE A O 1
ATOM 764 N N . SER A 1 93 ? -6.542 -4.408 -11.314 1.00 86.94 93 SER A N 1
ATOM 765 C CA . SER A 1 93 ? -7.617 -4.273 -12.301 1.00 86.94 93 SER A CA 1
ATOM 766 C C . SER A 1 93 ? -7.213 -4.793 -13.688 1.00 86.94 93 SER A C 1
ATOM 768 O O . SER A 1 93 ? -8.018 -5.453 -14.335 1.00 86.94 93 SER A O 1
ATOM 770 N N . PHE A 1 94 ? -5.960 -4.604 -14.114 1.00 84.44 94 PHE A N 1
ATOM 771 C CA . PHE A 1 94 ? -5.469 -5.155 -15.382 1.00 84.44 94 PHE A CA 1
ATOM 772 C C . PHE A 1 94 ? -5.324 -6.683 -15.349 1.00 84.44 94 PHE A C 1
ATOM 774 O O . PHE A 1 94 ? -5.531 -7.346 -16.363 1.00 84.44 94 PHE A O 1
ATOM 781 N N . LEU A 1 95 ? -4.979 -7.248 -14.189 1.00 84.00 95 LEU A N 1
ATOM 782 C CA . LEU A 1 95 ? -4.734 -8.686 -14.021 1.00 84.00 95 LEU A CA 1
ATOM 783 C C . LEU A 1 95 ? -6.009 -9.506 -13.763 1.00 84.00 95 LEU A C 1
ATOM 785 O O . LEU A 1 95 ? -5.986 -10.731 -13.876 1.00 84.00 95 LEU A O 1
ATOM 789 N N . ASN A 1 96 ? -7.109 -8.864 -13.368 1.00 82.50 96 ASN A N 1
ATOM 790 C CA . ASN A 1 96 ? -8.331 -9.551 -12.958 1.00 82.50 96 ASN A CA 1
ATOM 791 C C . ASN A 1 96 ? -9.358 -9.617 -14.091 1.00 82.50 96 ASN A C 1
ATOM 793 O O . ASN A 1 96 ? -9.741 -8.585 -14.609 1.00 82.50 96 ASN A O 1
ATOM 797 N N . ASN A 1 97 ? -9.890 -10.791 -14.434 1.00 84.44 97 ASN A N 1
ATOM 798 C CA . ASN A 1 97 ? -10.851 -10.913 -15.541 1.00 84.44 97 ASN A CA 1
ATOM 799 C C . ASN A 1 97 ? -12.318 -10.598 -15.169 1.00 84.44 97 ASN A C 1
ATOM 801 O O . ASN A 1 97 ? -13.152 -10.488 -16.068 1.00 84.44 97 ASN A O 1
ATOM 805 N N . ASP A 1 98 ? -12.673 -10.440 -13.886 1.00 86.56 98 ASP A N 1
ATOM 806 C CA . ASP A 1 98 ? -14.040 -10.062 -13.490 1.00 86.56 98 ASP A CA 1
ATOM 807 C C . ASP A 1 98 ? -14.246 -8.550 -13.665 1.00 86.56 98 ASP A C 1
ATOM 809 O O . ASP A 1 98 ? -13.724 -7.727 -12.908 1.00 86.56 98 ASP A O 1
ATOM 813 N N . VAL A 1 99 ? -15.075 -8.184 -14.646 1.00 83.31 99 VAL A N 1
ATOM 814 C CA . VAL A 1 99 ? -15.412 -6.793 -14.996 1.00 83.31 99 VAL A CA 1
ATOM 815 C C . VAL A 1 99 ? -15.924 -5.985 -13.797 1.00 83.31 99 VAL A C 1
ATOM 817 O O . VAL A 1 99 ? -15.634 -4.793 -13.684 1.00 83.31 99 VAL A O 1
ATOM 820 N N . ARG A 1 100 ? -16.667 -6.601 -12.870 1.00 82.25 100 ARG A N 1
ATOM 821 C CA . ARG A 1 100 ? -17.185 -5.905 -11.679 1.00 82.25 100 ARG A CA 1
ATOM 822 C C . ARG A 1 100 ? -16.052 -5.556 -10.723 1.00 82.25 100 ARG A C 1
ATOM 824 O O . ARG A 1 100 ? -16.035 -4.453 -10.180 1.00 82.25 100 ARG A O 1
ATOM 831 N N . ILE A 1 101 ? -15.104 -6.477 -10.541 1.00 82.50 101 ILE A N 1
ATOM 832 C CA . ILE A 1 101 ? -13.916 -6.251 -9.711 1.00 82.50 101 ILE A CA 1
ATOM 833 C C . ILE A 1 101 ? -13.044 -5.171 -10.349 1.00 82.50 101 ILE A C 1
ATOM 835 O O . ILE A 1 101 ? -12.685 -4.221 -9.656 1.00 82.50 101 ILE A O 1
ATOM 839 N N . LYS A 1 102 ? -12.794 -5.245 -11.666 1.00 85.56 102 LYS A N 1
ATOM 840 C CA . LYS A 1 102 ? -12.055 -4.206 -12.403 1.00 85.56 102 LYS A CA 1
ATOM 841 C C . LYS A 1 102 ? -12.628 -2.813 -12.149 1.00 85.56 102 LYS A C 1
ATOM 843 O O . LYS A 1 102 ? -11.923 -1.936 -11.657 1.00 85.56 102 LYS A O 1
ATOM 848 N N . LYS A 1 103 ? -13.926 -2.622 -12.415 1.00 81.56 103 LYS A N 1
ATOM 849 C CA . LYS A 1 103 ? -14.603 -1.328 -12.230 1.00 81.56 103 LYS A CA 1
ATOM 850 C C . LYS A 1 103 ? -14.536 -0.840 -10.788 1.00 81.56 103 LYS A C 1
ATOM 852 O O . LYS A 1 103 ? -14.280 0.339 -10.557 1.00 81.56 103 LYS A O 1
ATOM 857 N N . LYS A 1 104 ? -14.716 -1.740 -9.813 1.00 82.62 104 LYS A N 1
ATOM 858 C CA . LYS A 1 104 ? -14.599 -1.404 -8.388 1.00 82.62 104 LYS A CA 1
ATOM 859 C C . LYS A 1 104 ? -13.198 -0.893 -8.044 1.00 82.62 104 LYS A C 1
ATOM 861 O O . LYS A 1 104 ? -13.092 0.118 -7.360 1.00 82.62 104 LYS A O 1
ATOM 866 N N . LEU A 1 105 ? -12.145 -1.552 -8.525 1.00 85.12 105 LEU A N 1
ATOM 867 C CA . LEU A 1 105 ? -10.755 -1.157 -8.270 1.00 85.12 105 LEU A CA 1
ATOM 868 C C . LEU A 1 105 ? -10.402 0.175 -8.935 1.00 85.12 105 LEU A C 1
ATOM 870 O O . LEU A 1 105 ? -9.817 1.038 -8.291 1.00 85.12 105 LEU A O 1
ATOM 874 N N . ILE A 1 106 ? -10.819 0.386 -10.187 1.00 84.69 106 ILE A N 1
ATOM 875 C CA . ILE A 1 106 ? -10.609 1.659 -10.894 1.00 84.69 106 ILE A CA 1
ATOM 876 C C . ILE A 1 106 ? -11.344 2.798 -10.174 1.00 84.69 106 ILE A C 1
ATOM 878 O O . ILE A 1 106 ? -10.796 3.886 -9.992 1.00 84.69 106 ILE A O 1
ATOM 882 N N . TYR A 1 107 ? -12.569 2.547 -9.707 1.00 82.56 107 TYR A N 1
ATOM 883 C CA . TYR A 1 107 ? -13.332 3.516 -8.927 1.00 82.56 107 TYR A CA 1
ATOM 884 C C . TYR A 1 107 ? -12.675 3.831 -7.575 1.00 82.56 107 TYR A C 1
ATOM 886 O O . TYR A 1 107 ? -12.573 5.000 -7.201 1.00 82.56 107 TYR A O 1
ATOM 894 N N . GLN A 1 108 ? -12.182 2.816 -6.858 1.00 80.31 108 GLN A N 1
ATOM 895 C CA . GLN A 1 108 ? -11.428 3.006 -5.614 1.00 80.31 108 GLN A CA 1
ATOM 896 C C . GLN A 1 108 ? -10.152 3.817 -5.851 1.00 80.31 108 GLN A C 1
ATOM 898 O O . GLN A 1 108 ? -9.913 4.794 -5.139 1.00 80.31 108 GLN A O 1
ATOM 903 N N . TYR A 1 109 ? -9.394 3.477 -6.895 1.00 84.69 109 TYR A N 1
ATOM 904 C CA . TYR A 1 109 ? -8.206 4.213 -7.313 1.00 84.69 109 TYR A CA 1
ATOM 905 C C . TYR A 1 109 ? -8.525 5.692 -7.569 1.00 84.69 109 TYR A C 1
ATOM 907 O O . TYR A 1 109 ? -7.810 6.569 -7.083 1.00 84.69 109 TYR A O 1
ATOM 915 N N . PHE A 1 110 ? -9.625 5.973 -8.276 1.00 81.81 110 PHE A N 1
ATOM 916 C CA . PHE A 1 110 ? -10.084 7.330 -8.571 1.00 81.81 110 PHE A CA 1
ATOM 917 C C . PHE A 1 110 ? -10.476 8.123 -7.316 1.00 81.81 110 PHE A C 1
ATOM 919 O O . PHE A 1 110 ? -10.144 9.304 -7.196 1.00 81.81 110 PHE A O 1
ATOM 926 N N . LEU A 1 111 ? -11.183 7.501 -6.371 1.00 80.62 111 LEU A N 1
ATOM 927 C CA . LEU A 1 111 ? -11.613 8.178 -5.146 1.00 80.62 111 LEU A CA 1
ATOM 928 C C . LEU A 1 111 ? -10.521 8.288 -4.080 1.00 80.62 111 LEU A C 1
ATOM 930 O O . LEU A 1 111 ? -10.711 9.002 -3.095 1.00 80.62 111 LEU A O 1
ATOM 934 N N . PHE A 1 112 ? -9.390 7.613 -4.259 1.00 80.44 112 PHE A N 1
ATOM 935 C CA . PHE A 1 112 ? -8.362 7.478 -3.237 1.00 80.44 112 PHE A CA 1
ATOM 936 C C . PHE A 1 112 ? -7.919 8.811 -2.624 1.00 80.44 112 PHE A C 1
ATOM 938 O O . PHE A 1 112 ? -7.882 8.944 -1.402 1.00 80.44 112 PHE A O 1
ATOM 945 N N . ASP A 1 113 ? -7.658 9.829 -3.449 1.00 77.06 113 ASP A N 1
ATOM 946 C CA . ASP A 1 113 ? -7.228 11.147 -2.966 1.00 77.06 113 ASP A CA 1
ATOM 947 C C . ASP A 1 113 ? -8.277 11.820 -2.072 1.00 77.06 113 ASP A C 1
ATOM 949 O O . ASP A 1 113 ? -7.921 12.516 -1.119 1.00 77.06 113 ASP A O 1
ATOM 953 N N . LYS A 1 114 ? -9.570 11.574 -2.331 1.00 77.94 114 LYS A N 1
ATOM 954 C CA . LYS A 1 114 ? -10.674 12.083 -1.504 1.00 77.94 114 LYS A CA 1
ATOM 955 C C . LYS A 1 114 ? -10.743 11.376 -0.149 1.00 77.94 114 LYS A C 1
ATOM 957 O O . LYS A 1 114 ? -11.152 11.992 0.829 1.00 77.94 114 LYS A O 1
ATOM 962 N N . HIS A 1 115 ? -10.321 10.113 -0.085 1.00 81.38 115 HIS A N 1
ATOM 963 C CA . HIS A 1 115 ? -10.319 9.306 1.140 1.00 81.38 115 HIS A CA 1
ATOM 964 C C . HIS A 1 115 ? -8.981 9.328 1.889 1.00 81.38 115 HIS A C 1
ATOM 966 O O . HIS A 1 115 ? -8.893 8.851 3.018 1.00 81.38 115 HIS A O 1
ATOM 972 N N . LEU A 1 116 ? -7.927 9.909 1.313 1.00 81.81 116 LEU A N 1
ATOM 973 C CA . LEU A 1 116 ? -6.590 9.908 1.904 1.00 81.81 116 LEU A CA 1
ATOM 974 C C . LEU A 1 116 ? -6.522 10.633 3.258 1.00 81.81 116 LEU A C 1
ATOM 976 O O . LEU A 1 116 ? -5.783 10.204 4.147 1.00 81.81 116 LEU A O 1
ATOM 980 N N . SER A 1 117 ? -7.267 11.729 3.429 1.00 82.75 117 SER A N 1
ATOM 981 C CA . SER A 1 117 ? -7.392 12.398 4.733 1.00 82.75 117 SER A CA 1
ATOM 982 C C . SER A 1 117 ? -8.089 11.486 5.735 1.00 82.75 117 SER A C 1
ATOM 984 O O . SER A 1 117 ? -7.550 11.243 6.808 1.00 82.75 117 SER A O 1
ATOM 986 N N . GLN A 1 118 ? -9.209 10.885 5.333 1.00 86.50 118 GLN A N 1
ATOM 987 C CA . GLN A 1 118 ? -9.993 9.973 6.159 1.00 86.50 118 GLN A CA 1
ATOM 988 C C . GLN A 1 118 ? -9.177 8.761 6.632 1.00 86.50 118 GLN A C 1
ATOM 990 O O . GLN A 1 118 ? -9.229 8.425 7.810 1.00 86.50 118 GLN A O 1
ATOM 995 N N . LEU A 1 119 ? -8.369 8.142 5.764 1.00 86.50 119 LEU A N 1
ATOM 996 C CA . LEU A 1 119 ? -7.487 7.031 6.150 1.00 86.50 119 LEU A CA 1
ATOM 997 C C . LEU A 1 119 ? -6.469 7.448 7.222 1.00 86.50 119 LEU A C 1
ATOM 999 O O . LEU A 1 119 ? -6.212 6.692 8.163 1.00 86.50 119 LEU A O 1
ATOM 1003 N N . ASN A 1 120 ? -5.902 8.654 7.104 1.00 85.56 120 ASN A N 1
ATOM 1004 C CA . ASN A 1 120 ? -4.977 9.193 8.104 1.00 85.56 120 ASN A CA 1
ATOM 1005 C C . ASN A 1 120 ? -5.688 9.543 9.415 1.00 85.56 120 ASN A C 1
ATOM 1007 O O . ASN A 1 120 ? -5.162 9.239 10.487 1.00 85.56 120 ASN A O 1
ATOM 1011 N N . ASP A 1 121 ? -6.877 10.134 9.338 1.00 90.50 121 ASP A N 1
ATOM 1012 C CA . ASP A 1 121 ? -7.686 10.467 10.508 1.00 90.50 121 ASP A CA 1
ATOM 1013 C C . ASP A 1 121 ? -8.092 9.198 11.257 1.00 90.50 121 ASP A C 1
ATOM 1015 O O . ASP A 1 121 ? -7.906 9.110 12.469 1.00 90.50 121 ASP A O 1
ATOM 1019 N N . TYR A 1 122 ? -8.556 8.170 10.544 1.00 93.56 122 TYR A N 1
ATOM 1020 C CA . TYR A 1 122 ? -8.874 6.874 11.133 1.00 93.56 122 TYR A CA 1
ATOM 1021 C C . TYR A 1 122 ? -7.654 6.188 11.732 1.00 93.56 122 TYR A C 1
ATOM 1023 O O . TYR A 1 122 ? -7.774 5.664 12.830 1.00 93.56 122 TYR A O 1
ATOM 1031 N N . LYS A 1 123 ? -6.471 6.261 11.111 1.00 93.69 123 LYS A N 1
ATOM 1032 C CA . LYS A 1 123 ? -5.230 5.746 11.721 1.00 93.69 123 LYS A CA 1
ATOM 1033 C C . LYS A 1 123 ? -4.900 6.438 13.051 1.00 93.69 123 LYS A C 1
ATOM 1035 O O . LYS A 1 123 ? -4.400 5.806 13.977 1.00 93.69 123 LYS A O 1
ATOM 1040 N N . ASN A 1 124 ? -5.148 7.743 13.158 1.00 93.25 124 ASN A N 1
ATOM 1041 C CA . ASN A 1 124 ? -4.915 8.470 14.406 1.00 93.25 124 ASN A CA 1
ATOM 1042 C C . ASN A 1 124 ? -5.992 8.135 15.445 1.00 93.25 124 ASN A C 1
ATOM 1044 O O . ASN A 1 124 ? -5.665 7.800 16.582 1.00 93.25 124 ASN A O 1
ATOM 1048 N N . ARG A 1 125 ? -7.268 8.145 15.049 1.00 95.06 125 ARG A N 1
ATOM 1049 C CA . ARG A 1 125 ? -8.408 7.812 15.920 1.00 95.06 125 ARG A CA 1
ATOM 1050 C C . ARG A 1 125 ? -8.431 6.351 16.344 1.00 95.06 125 ARG A C 1
ATOM 1052 O O . ARG A 1 125 ? -8.995 6.021 17.377 1.00 95.06 125 ARG A O 1
ATOM 1059 N N . SER A 1 126 ? -7.798 5.462 15.590 1.00 96.62 126 SER A N 1
ATOM 1060 C CA . SER A 1 126 ? -7.638 4.061 15.964 1.00 96.62 126 SER A CA 1
ATOM 1061 C C . SER A 1 126 ? -6.585 3.866 17.061 1.00 96.62 126 SER A C 1
ATOM 1063 O O . SER A 1 126 ? -6.544 2.809 17.699 1.00 96.62 126 SER A O 1
ATOM 1065 N N . LEU A 1 127 ? -5.755 4.886 17.320 1.00 96.06 127 LEU A N 1
ATOM 1066 C CA . LEU A 1 127 ? -4.713 4.909 18.344 1.00 96.06 127 LEU A CA 1
ATOM 1067 C C . LEU A 1 127 ? -5.093 5.748 19.567 1.00 96.06 127 LEU A C 1
ATOM 1069 O O . LEU A 1 127 ? -5.003 5.249 20.696 1.00 96.06 127 LEU A O 1
ATOM 1073 N N . TYR A 1 128 ? -5.551 6.972 19.334 1.00 96.06 128 TYR A N 1
ATOM 1074 C CA . TYR A 1 128 ? -5.713 8.012 20.342 1.00 96.06 128 TYR A CA 1
ATOM 1075 C C . TYR A 1 128 ? -7.185 8.376 20.554 1.00 96.06 128 TYR A C 1
ATOM 1077 O O . TYR A 1 128 ? -7.990 8.320 19.628 1.00 96.06 128 TYR A O 1
ATOM 1085 N N . THR A 1 129 ? -7.528 8.769 21.782 1.00 95.56 129 THR A N 1
ATOM 1086 C CA . THR A 1 129 ? -8.800 9.446 22.071 1.00 95.56 129 THR A CA 1
ATOM 1087 C C . THR A 1 129 ? -8.828 10.785 21.337 1.00 95.56 129 THR A C 1
ATOM 1089 O O . THR A 1 129 ? -7.836 11.513 21.358 1.00 95.56 129 THR A O 1
ATOM 1092 N N . ASP A 1 130 ? -9.957 11.109 20.717 1.00 93.88 130 ASP A N 1
ATOM 1093 C CA . ASP A 1 130 ? -10.164 12.347 19.962 1.00 93.88 130 ASP A CA 1
ATOM 1094 C C . ASP A 1 130 ? -11.245 13.221 20.625 1.00 93.88 130 ASP A C 1
ATOM 1096 O O . ASP A 1 130 ? -11.929 12.791 21.559 1.00 93.88 130 ASP A O 1
ATOM 1100 N N . ILE A 1 131 ? -11.406 14.455 20.145 1.00 93.06 131 ILE A N 1
ATOM 1101 C CA . ILE A 1 131 ? -12.509 15.347 20.503 1.00 93.06 131 ILE A CA 1
ATOM 1102 C C . ILE A 1 131 ? -13.322 15.650 19.244 1.00 93.06 131 ILE A C 1
ATOM 1104 O O . ILE A 1 131 ? -12.814 16.214 18.278 1.00 93.06 131 ILE A O 1
ATOM 1108 N N . SER A 1 132 ? -14.618 15.343 19.272 1.00 88.00 132 SER A N 1
ATOM 1109 C CA . SER A 1 132 ? -15.553 15.746 18.218 1.00 88.00 132 SER A CA 1
ATOM 1110 C C . SER A 1 132 ? -16.864 16.222 18.826 1.00 88.00 132 SER A C 1
ATOM 1112 O O . SER A 1 132 ? -17.358 15.636 19.787 1.00 88.00 132 SER A O 1
ATOM 1114 N N . ASN A 1 133 ? -17.427 17.307 18.287 1.00 90.12 133 ASN A N 1
ATOM 1115 C CA . ASN A 1 133 ? -18.673 17.911 18.774 1.00 90.12 133 ASN A CA 1
ATOM 1116 C C . ASN A 1 133 ? -18.677 18.154 20.299 1.00 90.12 133 ASN A C 1
ATOM 1118 O O . ASN A 1 133 ? -19.650 17.838 20.984 1.00 90.12 133 ASN A O 1
ATOM 1122 N N . ASN A 1 134 ? -17.570 18.688 20.834 1.00 93.56 134 ASN A N 1
ATOM 1123 C CA . ASN A 1 134 ? -17.346 18.935 22.267 1.00 93.56 134 ASN A CA 1
ATOM 1124 C C . ASN A 1 134 ? -17.466 17.690 23.170 1.00 93.56 134 ASN A C 1
ATOM 1126 O O . ASN A 1 134 ? -17.735 17.816 24.364 1.00 93.56 134 ASN A O 1
ATOM 1130 N N . LYS A 1 135 ? -17.256 16.488 22.623 1.00 95.50 135 LYS A N 1
ATOM 1131 C CA . LYS A 1 135 ? -17.208 15.231 23.378 1.00 95.50 135 LYS A CA 1
ATOM 1132 C C . LYS A 1 135 ? -15.891 14.511 23.130 1.00 95.50 135 LYS A C 1
ATOM 1134 O O . LYS A 1 135 ? -15.389 14.503 22.007 1.00 95.50 135 LYS A O 1
ATOM 1139 N N . PHE A 1 136 ? -15.357 13.896 24.181 1.00 96.56 136 PHE A N 1
ATOM 1140 C CA . PHE A 1 136 ? -14.256 12.946 24.057 1.00 96.56 136 PHE A CA 1
ATOM 1141 C C . PHE A 1 136 ? -14.777 11.649 23.446 1.00 96.56 136 PHE A C 1
ATOM 1143 O O . PHE A 1 136 ? -15.822 11.156 23.865 1.00 96.56 136 PHE A O 1
ATOM 1150 N N . ILE A 1 137 ? -14.046 11.117 22.473 1.00 95.62 137 ILE A N 1
ATOM 1151 C CA . ILE A 1 137 ? -14.402 9.903 21.742 1.00 95.62 137 ILE A CA 1
ATOM 1152 C C . ILE A 1 137 ? -13.216 8.951 21.803 1.00 95.62 137 ILE A C 1
ATOM 1154 O O . ILE A 1 137 ? -12.096 9.301 21.428 1.00 95.62 137 ILE A O 1
ATOM 1158 N N . SER A 1 138 ? -13.452 7.738 22.284 1.00 96.75 138 SER A N 1
ATOM 1159 C CA . SER A 1 138 ? -12.438 6.691 22.304 1.00 96.75 138 SER A CA 1
ATOM 1160 C C . SER A 1 138 ? -12.280 6.031 20.926 1.00 96.75 138 SER A C 1
ATOM 1162 O O . SER A 1 138 ? -13.214 6.027 20.117 1.00 96.75 138 SER A O 1
ATOM 1164 N N . PRO A 1 139 ? -11.143 5.360 20.660 1.00 97.00 139 PRO A N 1
ATOM 1165 C CA . PRO A 1 139 ? -10.972 4.584 19.434 1.00 97.00 139 PRO A CA 1
ATOM 1166 C C . PRO A 1 139 ? -12.104 3.583 19.163 1.00 97.00 139 PRO A C 1
ATOM 1168 O O . PRO A 1 139 ? -12.482 3.377 18.011 1.00 97.00 139 PRO A O 1
ATOM 1171 N N . LYS A 1 140 ? -12.670 2.981 20.220 1.00 95.94 140 LYS A N 1
ATOM 1172 C CA . LYS A 1 140 ? -13.752 1.987 20.121 1.00 95.94 140 LYS A CA 1
ATOM 1173 C C . LYS A 1 140 ? -15.058 2.559 19.583 1.00 95.94 140 LYS A C 1
ATOM 1175 O O . LYS A 1 140 ? -15.832 1.826 18.985 1.00 95.94 140 LYS A O 1
ATOM 1180 N N . GLU A 1 141 ? -15.289 3.847 19.797 1.00 95.06 141 GLU A N 1
ATOM 1181 C CA . GLU A 1 141 ? -16.482 4.546 19.317 1.00 95.06 141 GLU A CA 1
ATOM 1182 C C . GLU A 1 141 ? -16.329 5.028 17.868 1.00 95.06 141 GLU A C 1
ATOM 1184 O O . GLU A 1 141 ? -17.322 5.362 17.233 1.00 95.06 141 GLU A O 1
ATOM 1189 N N . THR A 1 142 ? -15.100 5.067 17.336 1.00 93.94 142 THR A N 1
ATOM 1190 C CA . THR A 1 142 ? -14.837 5.513 15.958 1.00 93.94 142 THR A CA 1
ATOM 1191 C C . THR A 1 142 ? -14.630 4.347 14.998 1.00 93.94 142 THR A C 1
ATOM 1193 O O . THR A 1 142 ? -15.196 4.345 13.909 1.00 93.94 142 THR A O 1
ATOM 1196 N N . ILE A 1 143 ? -13.782 3.381 15.363 1.00 96.81 143 ILE A N 1
ATOM 1197 C CA . ILE A 1 143 ? -13.367 2.306 14.457 1.00 96.81 143 ILE A CA 1
ATOM 1198 C C . ILE A 1 143 ? -14.138 1.041 14.804 1.00 96.81 143 ILE A C 1
ATOM 1200 O O . ILE A 1 143 ? -13.894 0.414 15.842 1.00 96.81 143 ILE A O 1
ATOM 1204 N N . THR A 1 144 ? -15.071 0.691 13.924 1.00 97.00 144 THR A N 1
ATOM 1205 C CA . THR A 1 144 ? -15.912 -0.501 14.027 1.00 97.00 144 THR A CA 1
ATOM 1206 C C . THR A 1 144 ? -15.263 -1.696 13.331 1.00 97.00 144 THR A C 1
ATOM 1208 O O . THR A 1 144 ? -14.259 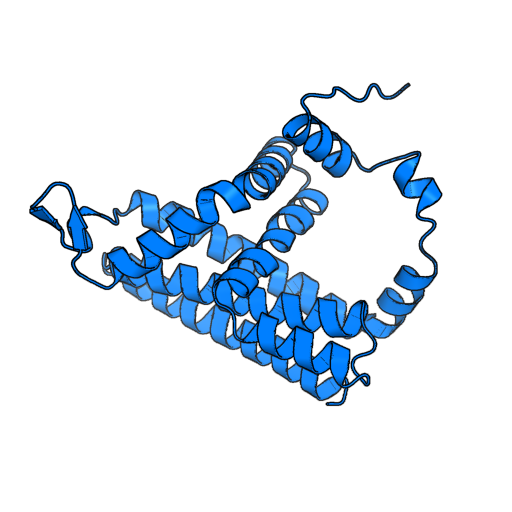-1.555 12.630 1.00 97.00 144 THR A O 1
ATOM 1211 N N . LYS A 1 145 ? -15.849 -2.886 13.504 1.00 97.44 145 LYS A N 1
ATOM 1212 C CA . LYS A 1 145 ? -15.411 -4.092 12.796 1.00 97.44 145 LYS A CA 1
ATOM 1213 C C . LYS A 1 145 ? -15.498 -3.906 11.282 1.00 97.44 145 LYS A C 1
ATOM 1215 O O . LYS A 1 145 ? -14.574 -4.296 10.584 1.00 97.44 145 LYS A O 1
ATOM 1220 N N . GLU A 1 146 ? -16.567 -3.282 10.797 1.00 96.62 146 GLU A N 1
ATOM 1221 C CA . GLU A 1 146 ? -16.831 -3.069 9.371 1.00 96.62 146 GLU A CA 1
ATOM 1222 C C . GLU A 1 146 ? -15.757 -2.178 8.736 1.00 96.62 146 GLU A C 1
ATOM 1224 O O . GLU A 1 146 ? -15.193 -2.536 7.707 1.00 96.62 146 GLU A O 1
ATOM 1229 N N . ILE A 1 147 ? -15.398 -1.069 9.397 1.00 94.75 147 ILE A N 1
ATOM 1230 C CA . ILE A 1 147 ? -14.300 -0.191 8.956 1.00 94.75 147 ILE A CA 1
ATOM 1231 C C . ILE A 1 147 ? -12.977 -0.970 8.918 1.00 94.75 147 ILE A C 1
ATOM 1233 O O . ILE A 1 147 ? -12.169 -0.807 8.001 1.00 94.75 147 ILE A O 1
ATOM 1237 N N . THR A 1 148 ? -12.742 -1.833 9.909 1.00 97.31 148 THR A N 1
ATOM 1238 C CA . THR A 1 148 ? -11.539 -2.668 9.946 1.00 97.31 148 THR A CA 1
ATOM 1239 C C . THR A 1 148 ? -11.546 -3.768 8.874 1.00 97.31 148 THR A C 1
ATOM 1241 O O . THR A 1 148 ? -10.496 -4.044 8.300 1.00 97.31 148 THR A O 1
ATOM 1244 N N . ASP A 1 149 ? -12.695 -4.366 8.557 1.00 96.44 149 ASP A N 1
ATOM 1245 C CA . ASP A 1 149 ? -12.845 -5.352 7.477 1.00 96.44 149 ASP A CA 1
ATOM 1246 C C . ASP A 1 149 ? -12.531 -4.734 6.106 1.00 96.44 149 ASP A C 1
ATOM 1248 O O . ASP A 1 149 ? -11.853 -5.352 5.282 1.00 96.44 149 ASP A O 1
ATOM 1252 N N . GLU A 1 150 ? -12.968 -3.495 5.866 1.00 91.69 150 GLU A N 1
ATOM 1253 C CA . GLU A 1 150 ? -12.676 -2.783 4.619 1.00 91.69 150 GLU A CA 1
ATOM 1254 C C . GLU A 1 150 ? -11.172 -2.576 4.419 1.00 91.69 150 GLU A C 1
ATOM 1256 O O . GLU A 1 150 ? -10.634 -2.907 3.358 1.00 91.69 150 GLU A O 1
ATOM 1261 N N . ILE A 1 151 ? -10.466 -2.071 5.438 1.00 93.75 151 ILE A N 1
ATOM 1262 C CA . ILE A 1 151 ? -9.019 -1.862 5.324 1.00 93.75 151 ILE A CA 1
ATOM 1263 C C . ILE A 1 151 ? -8.244 -3.182 5.286 1.00 93.75 151 ILE A C 1
ATOM 1265 O O . ILE A 1 151 ? -7.245 -3.265 4.572 1.00 93.75 151 ILE A O 1
ATOM 1269 N N . LYS A 1 152 ? -8.713 -4.221 5.992 1.00 96.69 152 LYS A N 1
ATOM 1270 C CA . LYS A 1 152 ? -8.150 -5.575 5.925 1.00 96.69 152 LYS A CA 1
ATOM 1271 C C . LYS A 1 152 ? -8.170 -6.084 4.489 1.00 96.69 152 LYS A C 1
ATOM 1273 O O . LYS A 1 152 ? -7.128 -6.479 3.971 1.00 96.69 152 LYS A O 1
ATOM 1278 N N . PHE A 1 153 ? -9.329 -6.014 3.833 1.00 91.81 153 PHE A N 1
ATOM 1279 C CA . PHE A 1 153 ? -9.487 -6.444 2.445 1.00 91.81 153 PHE A CA 1
ATOM 1280 C C . PHE A 1 153 ? -8.517 -5.710 1.508 1.00 91.81 153 PHE A C 1
ATOM 1282 O O . PHE A 1 153 ? -7.845 -6.331 0.685 1.00 91.81 153 PHE A O 1
ATOM 1289 N N . VAL A 1 154 ? -8.399 -4.386 1.656 1.00 89.94 154 VAL A N 1
ATOM 1290 C CA . VAL A 1 154 ? -7.472 -3.578 0.849 1.00 89.94 154 VAL A CA 1
ATOM 1291 C C . VAL A 1 154 ? -6.015 -3.968 1.117 1.00 89.94 154 VAL A C 1
ATOM 1293 O O . VAL A 1 154 ? -5.247 -4.146 0.171 1.00 89.94 154 VAL A O 1
ATOM 1296 N N . ALA A 1 155 ? -5.624 -4.126 2.384 1.00 94.81 155 ALA A N 1
ATOM 1297 C CA . ALA A 1 155 ? -4.268 -4.514 2.760 1.00 94.81 155 ALA A CA 1
ATOM 1298 C C . ALA A 1 155 ? -3.902 -5.901 2.213 1.00 94.81 155 ALA A C 1
ATOM 130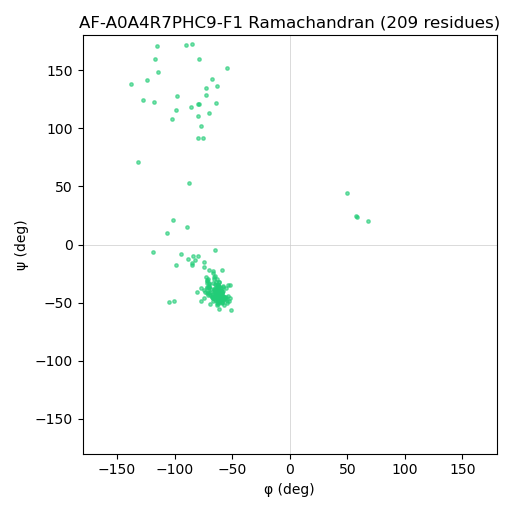0 O O . ALA A 1 155 ? -2.816 -6.067 1.662 1.00 94.81 155 ALA A O 1
ATOM 1301 N N . GLU A 1 156 ? -4.818 -6.867 2.294 1.00 95.25 156 GLU A N 1
ATOM 1302 C CA . GLU A 1 156 ? -4.614 -8.236 1.817 1.00 95.25 156 GLU A CA 1
ATOM 1303 C C . GLU A 1 156 ? -4.387 -8.283 0.302 1.00 95.25 156 GLU A C 1
ATOM 1305 O O . GLU A 1 156 ? -3.383 -8.827 -0.170 1.00 95.25 156 GLU A O 1
ATOM 1310 N N . ILE A 1 157 ? -5.290 -7.666 -0.469 1.00 90.56 157 ILE A N 1
ATOM 1311 C CA . ILE A 1 157 ? -5.177 -7.604 -1.929 1.00 90.56 157 ILE A CA 1
ATOM 1312 C C . ILE A 1 157 ? -3.869 -6.925 -2.328 1.00 90.56 157 ILE A C 1
ATOM 1314 O O . ILE A 1 157 ? -3.100 -7.479 -3.120 1.00 90.56 157 ILE A O 1
ATOM 1318 N N . ARG A 1 158 ? -3.576 -5.753 -1.750 1.00 92.69 158 ARG A N 1
ATOM 1319 C CA . ARG A 1 158 ? -2.366 -5.003 -2.095 1.00 92.69 158 ARG A CA 1
ATOM 1320 C C . ARG A 1 158 ? -1.101 -5.766 -1.732 1.00 92.69 158 ARG A C 1
ATOM 1322 O O . ARG A 1 158 ? -0.164 -5.767 -2.525 1.00 92.69 158 ARG A O 1
ATOM 1329 N N . LEU A 1 159 ? -1.068 -6.444 -0.585 1.00 96.12 159 LEU A N 1
ATOM 1330 C CA . LEU A 1 159 ? 0.084 -7.237 -0.159 1.00 96.12 159 LEU A CA 1
ATOM 1331 C C . LEU A 1 159 ? 0.358 -8.386 -1.132 1.00 96.12 159 LEU A C 1
ATOM 1333 O O . LEU A 1 159 ? 1.502 -8.590 -1.539 1.00 96.12 159 LEU A O 1
ATOM 1337 N N . ASN A 1 160 ? -0.684 -9.122 -1.520 1.00 93.88 160 ASN A N 1
ATOM 1338 C CA . ASN A 1 160 ? -0.557 -10.271 -2.412 1.00 93.88 160 ASN A CA 1
ATOM 1339 C C . ASN A 1 160 ? -0.122 -9.852 -3.819 1.00 93.88 160 ASN A C 1
ATOM 1341 O O . ASN A 1 160 ? 0.817 -10.429 -4.371 1.00 93.88 160 ASN A O 1
ATOM 1345 N N . VAL A 1 161 ? -0.740 -8.806 -4.374 1.00 93.19 161 VAL A N 1
ATOM 1346 C CA . VAL A 1 161 ? -0.381 -8.292 -5.703 1.00 93.19 161 VAL A CA 1
ATOM 1347 C C . VAL A 1 161 ? 1.023 -7.689 -5.690 1.00 93.19 161 VAL A C 1
ATOM 1349 O O . VAL A 1 161 ? 1.825 -8.018 -6.561 1.00 93.19 161 VAL A O 1
ATOM 1352 N N . ALA A 1 162 ? 1.365 -6.869 -4.690 1.00 95.19 162 ALA A N 1
ATOM 1353 C CA . ALA A 1 162 ? 2.680 -6.236 -4.607 1.00 95.19 162 ALA A CA 1
ATOM 1354 C C . ALA A 1 162 ? 3.813 -7.260 -4.475 1.00 95.19 162 ALA A C 1
ATOM 1356 O O . ALA A 1 162 ? 4.835 -7.111 -5.139 1.00 95.19 162 ALA A O 1
ATOM 1357 N N . LYS A 1 163 ? 3.635 -8.321 -3.675 1.00 95.44 163 LYS A N 1
ATOM 1358 C CA . LYS A 1 163 ? 4.636 -9.394 -3.545 1.00 95.44 163 LYS A CA 1
ATOM 1359 C C . LYS A 1 163 ? 4.955 -10.048 -4.883 1.00 95.44 163 LYS A C 1
ATOM 1361 O O . LYS A 1 163 ? 6.125 -10.222 -5.201 1.00 95.44 163 LYS A O 1
ATOM 1366 N N . VAL A 1 164 ? 3.930 -10.407 -5.654 1.00 93.94 164 VAL A N 1
ATOM 1367 C CA . VAL A 1 164 ? 4.118 -11.058 -6.958 1.00 93.94 164 VAL A CA 1
ATOM 1368 C C . VAL A 1 164 ? 4.705 -10.070 -7.961 1.00 93.94 164 VAL A C 1
ATOM 1370 O O . VAL A 1 164 ? 5.735 -10.351 -8.569 1.00 93.94 164 VAL A O 1
ATOM 1373 N N . PHE A 1 165 ? 4.085 -8.897 -8.092 1.00 93.88 165 PHE A N 1
ATOM 1374 C CA . PHE A 1 165 ? 4.472 -7.896 -9.080 1.00 93.88 165 PHE A CA 1
ATOM 1375 C C . PHE A 1 165 ? 5.899 -7.389 -8.864 1.00 93.88 165 PHE A C 1
ATOM 1377 O O . PHE A 1 165 ? 6.688 -7.372 -9.801 1.00 93.88 165 PHE A O 1
ATOM 1384 N N . LEU A 1 166 ? 6.259 -7.013 -7.634 1.00 95.38 166 LEU A N 1
ATOM 1385 C CA . LEU A 1 166 ? 7.588 -6.473 -7.347 1.00 95.38 166 LEU A CA 1
ATOM 1386 C C . LEU A 1 166 ? 8.666 -7.554 -7.402 1.00 95.38 166 LEU A C 1
ATOM 1388 O O . LEU A 1 166 ? 9.784 -7.251 -7.801 1.00 95.38 166 LEU A O 1
ATOM 1392 N N . LYS A 1 167 ? 8.345 -8.810 -7.065 1.00 95.69 167 LYS A N 1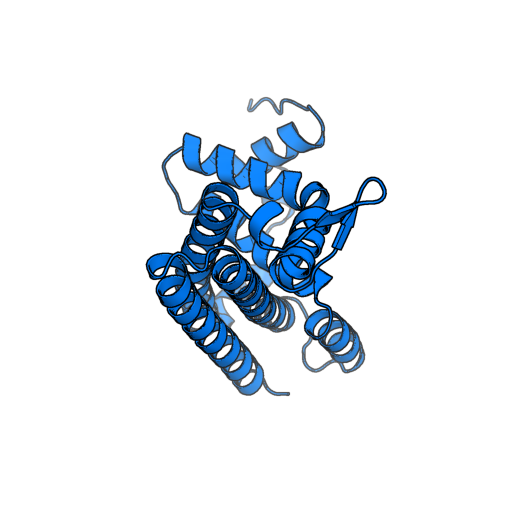
ATOM 1393 C CA . LYS A 1 167 ? 9.279 -9.925 -7.254 1.00 95.69 167 LYS A CA 1
ATOM 1394 C C . LYS A 1 167 ? 9.632 -10.096 -8.733 1.00 95.69 167 LYS A C 1
ATOM 1396 O O . LYS A 1 167 ? 10.804 -10.001 -9.078 1.00 95.69 167 LYS A O 1
ATOM 1401 N N . VAL A 1 168 ? 8.623 -10.257 -9.594 1.00 95.00 168 VAL A N 1
ATOM 1402 C CA . VAL A 1 168 ? 8.825 -10.364 -11.051 1.00 95.00 168 VAL A CA 1
ATOM 1403 C C . VAL A 1 168 ? 9.516 -9.111 -11.588 1.00 95.00 168 VAL A C 1
ATOM 1405 O O . VAL A 1 168 ? 10.440 -9.199 -12.386 1.00 95.00 168 VAL A O 1
ATOM 1408 N N . GLY A 1 169 ? 9.116 -7.936 -11.102 1.00 94.38 169 GLY A N 1
ATOM 1409 C CA . GLY A 1 169 ? 9.694 -6.660 -11.497 1.00 94.38 169 GLY A CA 1
ATOM 1410 C C . GLY A 1 169 ? 11.186 -6.521 -11.187 1.00 94.38 169 GLY A C 1
ATOM 1411 O O . GLY A 1 169 ? 11.886 -5.835 -11.932 1.00 94.38 169 GLY A O 1
ATOM 1412 N N . MET A 1 170 ? 11.668 -7.137 -10.103 1.00 96.62 170 MET A N 1
ATOM 1413 C CA . MET A 1 170 ? 13.091 -7.192 -9.755 1.00 96.62 170 MET A CA 1
ATOM 1414 C C . MET A 1 170 ? 13.837 -8.271 -10.551 1.00 96.62 170 MET A C 1
ATOM 1416 O O . MET A 1 170 ? 14.951 -8.014 -10.998 1.00 96.62 170 MET A O 1
ATOM 1420 N N . GLU A 1 171 ? 13.234 -9.449 -10.746 1.00 96.88 171 GLU A N 1
ATOM 1421 C CA . GLU A 1 171 ? 13.827 -10.563 -11.508 1.00 96.88 171 GLU A CA 1
ATOM 1422 C C . GLU A 1 171 ? 14.013 -10.205 -12.995 1.00 96.88 171 GLU A C 1
ATOM 1424 O O . GLU A 1 171 ? 15.069 -10.460 -13.565 1.00 96.88 171 GLU A O 1
ATOM 1429 N N . GLU A 1 172 ? 13.034 -9.525 -13.596 1.00 96.38 172 GLU A N 1
ATOM 1430 C CA . GLU A 1 172 ? 13.014 -9.147 -15.019 1.00 96.38 172 GLU A CA 1
ATOM 1431 C C . GLU A 1 172 ? 13.395 -7.676 -15.259 1.00 96.38 172 GLU A C 1
ATOM 1433 O O . GLU A 1 172 ? 13.047 -7.075 -16.283 1.00 96.38 172 GLU A O 1
ATOM 1438 N N . PHE A 1 173 ? 14.095 -7.060 -14.303 1.00 95.62 173 PHE A N 1
ATOM 1439 C CA . PHE A 1 173 ? 14.288 -5.611 -14.260 1.00 95.62 173 PHE A CA 1
ATOM 1440 C C . PHE A 1 173 ? 14.892 -5.028 -15.543 1.00 95.62 173 PHE A C 1
ATOM 1442 O O . PHE A 1 173 ? 14.372 -4.046 -16.074 1.00 95.62 173 PHE A O 1
ATOM 1449 N N . ASP A 1 174 ? 15.957 -5.631 -16.076 1.00 93.94 174 ASP A N 1
ATOM 1450 C CA . ASP A 1 174 ? 16.623 -5.130 -17.285 1.00 93.94 174 ASP A CA 1
ATOM 1451 C C . ASP A 1 174 ? 15.720 -5.222 -18.521 1.00 93.94 174 ASP A C 1
ATOM 1453 O O . ASP A 1 174 ? 15.693 -4.305 -19.351 1.00 93.94 174 ASP A O 1
ATOM 1457 N N . GLY A 1 175 ? 14.937 -6.300 -18.625 1.00 93.69 175 GLY A N 1
ATOM 1458 C CA . GLY A 1 175 ? 13.951 -6.488 -19.685 1.00 93.69 175 GLY A CA 1
ATOM 1459 C C . GLY A 1 175 ? 12.860 -5.422 -19.625 1.00 93.69 175 GLY A C 1
ATOM 1460 O O . GLY A 1 175 ? 12.594 -4.751 -20.626 1.00 93.69 175 GLY A O 1
ATOM 1461 N N . ILE A 1 176 ? 12.298 -5.195 -18.435 1.00 92.62 176 ILE A N 1
ATOM 1462 C CA . ILE A 1 176 ? 11.266 -4.179 -18.193 1.00 92.62 176 ILE A CA 1
ATOM 1463 C C . ILE A 1 176 ? 11.818 -2.772 -18.453 1.00 92.62 176 ILE A C 1
ATOM 1465 O O . ILE A 1 176 ? 11.177 -1.979 -19.141 1.00 92.62 176 ILE A O 1
ATOM 1469 N N . LYS A 1 177 ? 13.030 -2.458 -17.981 1.00 90.81 177 LYS A N 1
ATOM 1470 C CA . LYS A 1 177 ? 13.670 -1.147 -18.175 1.00 90.81 177 LYS A CA 1
ATOM 1471 C C . LYS A 1 177 ? 14.018 -0.869 -19.636 1.00 90.81 177 LYS A C 1
ATOM 1473 O O . LYS A 1 177 ? 13.985 0.278 -20.082 1.00 90.81 177 LYS A O 1
ATOM 1478 N N . LYS A 1 178 ? 14.367 -1.901 -20.405 1.00 91.06 178 LYS A N 1
ATOM 1479 C CA . LYS A 1 178 ? 14.560 -1.781 -21.853 1.00 91.06 178 LYS A CA 1
ATOM 1480 C C . LYS A 1 178 ? 13.226 -1.579 -22.571 1.00 91.06 178 LYS A C 1
ATOM 1482 O O . LYS A 1 178 ? 13.150 -0.733 -23.457 1.00 91.06 178 LYS A O 1
ATOM 1487 N N . ALA A 1 179 ? 12.194 -2.330 -22.191 1.00 88.44 179 ALA A N 1
ATOM 1488 C CA . ALA A 1 179 ? 10.858 -2.193 -22.761 1.00 88.44 179 ALA A CA 1
ATOM 1489 C C . ALA A 1 179 ? 10.269 -0.801 -22.491 1.00 88.44 179 ALA A C 1
ATOM 1491 O O . ALA A 1 179 ? 9.752 -0.181 -23.416 1.00 88.44 179 ALA A O 1
ATOM 1492 N N . SER A 1 180 ? 10.425 -0.264 -21.275 1.00 85.12 180 SER A N 1
ATOM 1493 C CA . SER A 1 180 ? 9.880 1.047 -20.905 1.00 85.12 180 SER A CA 1
ATOM 1494 C C . SER A 1 180 ? 10.462 2.198 -21.731 1.00 85.12 180 SER A C 1
ATOM 1496 O O . SER A 1 180 ? 9.739 3.124 -22.089 1.00 85.12 180 SER A O 1
ATOM 1498 N N . LYS A 1 181 ? 11.743 2.118 -22.111 1.00 84.12 181 LYS A N 1
ATOM 1499 C CA . LYS A 1 181 ? 12.398 3.100 -22.996 1.00 84.12 181 LYS A CA 1
ATOM 1500 C C . LYS A 1 181 ? 11.916 3.051 -24.446 1.00 84.12 181 LYS A C 1
ATOM 1502 O O . LYS A 1 181 ? 12.081 4.034 -25.160 1.00 84.12 181 LYS A O 1
ATOM 1507 N N . ASN A 1 182 ? 11.356 1.921 -24.870 1.00 84.62 182 ASN A N 1
ATOM 1508 C CA . ASN A 1 182 ? 10.912 1.679 -26.243 1.00 84.62 182 ASN A CA 1
ATOM 1509 C C . ASN A 1 182 ? 9.381 1.712 -26.382 1.00 84.62 182 ASN A C 1
ATOM 1511 O O . ASN A 1 182 ? 8.860 1.296 -27.415 1.00 84.62 182 ASN A O 1
ATOM 1515 N N . LEU A 1 183 ? 8.659 2.149 -25.345 1.00 81.44 183 LEU A N 1
ATOM 1516 C CA . LEU A 1 183 ? 7.206 2.279 -25.391 1.00 81.44 183 LEU A CA 1
ATOM 1517 C C . LEU A 1 183 ? 6.801 3.325 -26.435 1.00 81.44 183 LEU A C 1
ATOM 1519 O O . LEU A 1 183 ? 7.165 4.496 -26.323 1.00 81.44 183 LEU A O 1
ATOM 1523 N N . ASP A 1 184 ? 5.997 2.903 -27.411 1.00 83.38 184 ASP A N 1
ATOM 1524 C CA . ASP A 1 184 ? 5.290 3.813 -28.307 1.00 83.38 184 ASP A CA 1
ATOM 1525 C C . ASP A 1 184 ? 4.116 4.443 -27.551 1.00 83.38 184 ASP A C 1
ATOM 1527 O O . ASP A 1 184 ? 3.008 3.904 -27.465 1.00 83.38 184 ASP A O 1
ATOM 1531 N N . THR A 1 185 ? 4.388 5.591 -26.940 1.00 81.56 185 THR A N 1
ATOM 1532 C CA . THR A 1 185 ? 3.393 6.351 -26.186 1.00 81.56 185 THR A CA 1
ATOM 1533 C C . THR A 1 185 ? 2.256 6.847 -27.070 1.00 81.56 185 THR A C 1
ATOM 1535 O O . THR A 1 185 ? 1.133 6.943 -26.578 1.00 81.56 185 THR A O 1
ATOM 1538 N N . GLN A 1 186 ? 2.505 7.111 -28.357 1.00 83.81 186 GLN A N 1
ATOM 1539 C CA . GLN A 1 186 ? 1.469 7.575 -29.273 1.00 83.81 186 GLN A CA 1
ATOM 1540 C C . GLN A 1 186 ? 0.466 6.457 -29.553 1.00 83.81 186 GLN A C 1
ATOM 1542 O O . GLN A 1 186 ? -0.734 6.677 -29.422 1.00 83.81 186 GLN A O 1
ATOM 1547 N N . SER A 1 187 ? 0.939 5.230 -29.791 1.00 84.25 187 SER A N 1
ATOM 1548 C CA . SER A 1 187 ? 0.048 4.077 -29.966 1.00 84.25 187 SER A CA 1
ATOM 1549 C C . SER A 1 187 ? -0.866 3.836 -28.757 1.00 84.25 187 SER A C 1
ATOM 1551 O O . SER A 1 187 ? -2.012 3.426 -28.945 1.00 84.25 187 SER A O 1
ATOM 1553 N N . ILE A 1 188 ? -0.383 4.060 -27.529 1.00 81.88 188 ILE A N 1
ATOM 1554 C CA . ILE A 1 188 ? -1.190 3.910 -26.303 1.00 81.88 188 ILE A CA 1
ATOM 1555 C C . ILE A 1 188 ? -2.221 5.037 -26.179 1.00 81.88 188 ILE A C 1
ATOM 1557 O O . ILE A 1 188 ? -3.330 4.800 -25.705 1.00 81.88 188 ILE A O 1
ATOM 1561 N N . ILE A 1 189 ? -1.869 6.257 -26.592 1.00 83.50 189 ILE A N 1
ATOM 1562 C CA . ILE A 1 189 ? -2.796 7.396 -26.618 1.00 83.50 189 ILE A CA 1
ATOM 1563 C C . ILE A 1 189 ? -3.902 7.166 -27.649 1.00 83.50 189 ILE A C 1
ATOM 1565 O O . ILE A 1 189 ? -5.067 7.422 -27.352 1.00 83.50 189 ILE A O 1
ATOM 1569 N N . ASP A 1 190 ? -3.542 6.658 -28.826 1.00 86.75 190 ASP A N 1
ATOM 1570 C CA . ASP A 1 190 ? -4.479 6.420 -29.923 1.00 86.75 190 ASP A CA 1
ATOM 1571 C C . ASP A 1 190 ? -5.406 5.231 -29.626 1.00 86.75 190 ASP A C 1
ATOM 1573 O O . ASP A 1 190 ? -6.572 5.237 -30.012 1.00 86.75 190 ASP A O 1
ATOM 1577 N N . ASN A 1 191 ? -4.909 4.221 -28.902 1.00 86.06 191 ASN A N 1
ATOM 1578 C CA . ASN A 1 191 ? -5.653 3.011 -28.546 1.00 86.06 191 ASN A CA 1
ATOM 1579 C C . ASN A 1 191 ? -5.520 2.691 -27.046 1.00 86.06 191 ASN A C 1
ATOM 1581 O O . ASN A 1 191 ? -4.855 1.717 -26.672 1.00 86.06 191 ASN A O 1
ATOM 1585 N N . PRO A 1 192 ? -6.146 3.488 -26.161 1.00 84.44 192 PRO A N 1
ATOM 1586 C CA . PRO A 1 192 ? -6.000 3.304 -24.727 1.00 84.44 192 PRO A CA 1
ATOM 1587 C C . PRO A 1 192 ? -6.649 1.989 -24.264 1.00 84.44 192 PRO A C 1
ATOM 1589 O O . PRO A 1 192 ? -7.734 1.628 -24.740 1.00 84.44 192 PRO A O 1
ATOM 1592 N N . PRO A 1 193 ? -6.039 1.282 -23.291 1.00 83.69 193 PRO A N 1
ATOM 1593 C CA . PRO A 1 193 ? -6.671 0.146 -22.626 1.00 83.69 193 PRO A CA 1
ATOM 1594 C C . PRO A 1 193 ? -8.042 0.511 -22.040 1.00 83.69 193 PRO A C 1
ATOM 1596 O O . PRO A 1 193 ? -8.280 1.658 -21.650 1.00 83.69 193 PRO A O 1
ATOM 1599 N N . GLU A 1 194 ? -8.944 -0.466 -21.931 1.00 83.44 194 GLU A N 1
ATOM 1600 C CA . GLU A 1 194 ? -10.305 -0.242 -21.421 1.00 83.44 194 GLU A CA 1
ATOM 1601 C C . GLU A 1 194 ? -10.302 0.348 -20.005 1.00 83.44 194 GLU A C 1
ATOM 1603 O O . GLU A 1 194 ? -11.101 1.227 -19.694 1.00 83.44 194 GLU A O 1
ATOM 1608 N N . GLU A 1 195 ? -9.353 -0.064 -19.168 1.00 84.81 195 GLU A N 1
ATOM 1609 C CA . GLU A 1 195 ? -9.171 0.444 -17.812 1.00 84.81 195 GLU A CA 1
ATOM 1610 C C . GLU A 1 195 ? -8.825 1.943 -17.803 1.00 84.81 195 GLU A C 1
ATOM 1612 O O . GLU A 1 195 ? -9.306 2.692 -16.950 1.00 84.81 195 GLU A O 1
ATOM 1617 N N . ILE A 1 196 ? -8.036 2.402 -18.783 1.00 83.62 196 ILE A N 1
ATOM 1618 C CA . ILE A 1 196 ? -7.698 3.821 -18.960 1.00 83.62 196 ILE A CA 1
ATOM 1619 C C . ILE A 1 196 ? -8.919 4.600 -19.453 1.00 83.62 196 ILE A C 1
ATOM 1621 O O . ILE A 1 196 ? -9.189 5.695 -18.957 1.00 83.62 196 ILE A O 1
ATOM 1625 N N . ILE A 1 197 ? -9.699 4.026 -20.374 1.00 84.88 197 ILE A N 1
ATOM 1626 C CA . ILE A 1 197 ? -10.962 4.617 -20.838 1.00 84.88 197 ILE A CA 1
ATOM 1627 C C . ILE A 1 197 ? -11.943 4.780 -19.670 1.00 84.88 197 ILE A C 1
ATOM 1629 O O . ILE A 1 197 ? -12.528 5.850 -19.502 1.00 84.88 197 ILE A O 1
ATOM 1633 N N . GLU A 1 198 ? -12.113 3.746 -18.845 1.00 83.31 198 GLU A N 1
ATOM 1634 C CA . GLU A 1 198 ? -13.000 3.777 -17.679 1.00 83.31 198 GLU A CA 1
ATOM 1635 C C . GLU A 1 198 ? -12.532 4.813 -16.646 1.00 83.31 198 GLU A C 1
ATOM 1637 O O . GLU A 1 198 ? -13.339 5.568 -16.101 1.00 83.31 198 GLU A O 1
ATOM 1642 N N . PHE A 1 199 ? -11.221 4.930 -16.423 1.00 83.38 199 PHE A N 1
ATOM 1643 C CA . PHE A 1 199 ? -10.669 5.968 -15.557 1.00 83.38 199 PHE A CA 1
ATOM 1644 C C . PHE A 1 199 ? -10.949 7.386 -16.088 1.00 83.38 199 PHE A C 1
ATOM 1646 O O . PHE A 1 199 ? -11.349 8.266 -15.321 1.00 83.38 199 PHE A O 1
ATOM 1653 N N . ILE A 1 200 ? -10.789 7.619 -17.396 1.00 83.81 200 ILE A N 1
ATOM 1654 C CA . ILE A 1 200 ? -11.103 8.908 -18.039 1.00 83.81 200 ILE A CA 1
ATOM 1655 C C . ILE A 1 200 ? -12.597 9.230 -17.904 1.00 83.81 200 ILE A C 1
ATOM 1657 O O . ILE A 1 200 ? -12.940 10.356 -17.532 1.00 83.81 200 ILE A O 1
ATOM 1661 N N . LYS A 1 201 ? -13.475 8.242 -18.134 1.00 84.75 201 LYS A N 1
ATOM 1662 C CA . LYS A 1 201 ? -14.928 8.364 -17.932 1.00 84.75 201 LYS A CA 1
ATOM 1663 C C . LYS A 1 201 ? -15.254 8.829 -16.518 1.00 84.75 201 LYS A C 1
ATOM 1665 O O . LYS A 1 201 ? -15.973 9.809 -16.352 1.00 84.75 201 LYS A O 1
ATOM 1670 N N . LEU A 1 202 ? -14.684 8.182 -15.503 1.00 83.25 202 LEU A N 1
ATOM 1671 C CA . LEU A 1 202 ? -14.908 8.546 -14.101 1.00 83.25 202 LEU A CA 1
ATOM 1672 C C . LEU A 1 202 ? -14.372 9.940 -13.756 1.00 83.25 202 LEU A C 1
ATOM 1674 O O . LEU A 1 202 ? -15.007 10.678 -13.003 1.00 83.25 202 LEU A O 1
ATOM 1678 N N . LYS A 1 203 ? -13.211 10.313 -14.304 1.00 80.25 203 LYS A N 1
ATOM 1679 C CA . LYS A 1 203 ? -12.539 11.573 -13.969 1.00 80.25 203 LYS A CA 1
ATOM 1680 C C . LYS A 1 203 ? -13.163 12.796 -14.633 1.00 80.25 203 LYS A C 1
ATOM 1682 O O . LYS A 1 203 ? -13.200 13.856 -14.011 1.00 80.25 203 LYS A O 1
ATOM 1687 N N . TYR A 1 204 ? -13.624 12.659 -15.872 1.00 82.06 204 TYR A N 1
ATOM 1688 C CA . TYR A 1 204 ? -14.079 13.787 -16.688 1.00 82.06 204 TYR A CA 1
ATOM 1689 C C . TYR A 1 204 ? -15.550 13.698 -17.109 1.00 82.06 204 TYR A C 1
ATOM 1691 O O . TYR A 1 204 ? -16.063 14.647 -17.692 1.00 82.06 204 TYR A O 1
ATOM 1699 N N . GLY A 1 205 ? -16.237 12.585 -16.833 1.00 77.81 205 GLY A N 1
ATOM 1700 C CA . GLY A 1 205 ? -17.610 12.355 -17.294 1.00 77.81 205 GLY A CA 1
ATOM 1701 C C . GLY A 1 205 ? -17.722 12.168 -18.811 1.00 77.81 205 GLY A C 1
ATOM 1702 O O . GLY A 1 205 ? -18.793 12.379 -19.370 1.00 77.81 205 GLY A O 1
ATOM 1703 N N . ILE A 1 206 ? -16.620 11.822 -19.488 1.00 72.06 206 ILE A N 1
ATOM 1704 C CA . ILE A 1 206 ? -16.550 11.712 -20.952 1.00 72.06 206 ILE A CA 1
ATOM 1705 C C . ILE A 1 206 ? -16.701 10.250 -21.364 1.00 72.06 206 ILE A C 1
ATOM 1707 O O . ILE A 1 206 ? -15.816 9.445 -21.085 1.00 72.06 206 ILE A O 1
ATOM 1711 N N . GLU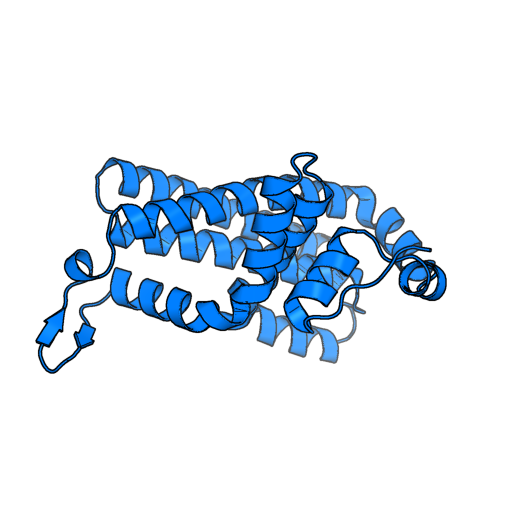 A 1 207 ? -17.765 9.907 -22.092 1.00 65.12 207 GLU A N 1
ATOM 1712 C CA . GLU A 1 207 ? -17.853 8.618 -22.783 1.00 65.12 207 GLU A CA 1
ATOM 1713 C C . GLU A 1 207 ? -16.997 8.631 -24.055 1.00 65.12 207 GLU A C 1
ATOM 1715 O O . GLU A 1 207 ? -17.393 9.175 -25.084 1.00 65.12 207 GLU A O 1
ATOM 1720 N N . LEU A 1 208 ? -15.816 8.009 -24.000 1.00 54.69 208 LEU A N 1
ATOM 1721 C CA . LEU A 1 208 ? -15.048 7.707 -25.209 1.00 54.69 208 LEU A CA 1
ATOM 1722 C C . LEU A 1 208 ? -15.781 6.603 -25.986 1.00 54.69 208 LEU A C 1
ATOM 1724 O O . LEU A 1 208 ? -15.899 5.473 -25.498 1.00 54.69 208 LEU A O 1
ATOM 1728 N N . LYS A 1 209 ? -16.308 6.937 -27.168 1.00 45.31 209 LYS A N 1
ATOM 1729 C CA . LYS A 1 209 ? -16.807 5.944 -28.126 1.00 45.31 209 LYS A CA 1
ATOM 1730 C C . LYS A 1 209 ? -15.605 5.235 -28.747 1.00 45.31 209 LYS A C 1
ATOM 1732 O O . LYS A 1 209 ? -14.679 5.898 -29.199 1.00 45.31 209 LYS A O 1
ATOM 1737 N N . LYS A 1 210 ? -15.618 3.901 -28.736 1.00 51.00 210 LYS A N 1
ATOM 1738 C CA . LYS A 1 210 ? -14.795 3.121 -29.664 1.00 51.00 210 LYS A CA 1
ATOM 1739 C C . LYS A 1 210 ? -15.541 3.110 -30.995 1.00 51.00 210 LYS A C 1
ATOM 1741 O O . LYS A 1 210 ? -16.704 2.701 -31.002 1.00 51.00 210 LYS A O 1
ATOM 1746 N N . ASP A 1 211 ? -14.895 3.615 -32.038 1.00 45.09 211 ASP A N 1
ATOM 1747 C CA . ASP A 1 211 ? -15.326 3.418 -33.426 1.00 45.09 211 ASP A CA 1
ATOM 1748 C C . ASP A 1 211 ? -15.134 1.953 -33.851 1.00 45.09 211 ASP A C 1
ATOM 1750 O O . ASP A 1 211 ? -14.189 1.301 -33.339 1.00 45.09 211 ASP A O 1
#

Organism: NCBI:txid1608710

Sequence (211 aa):
MNLEQYFDGISKSLSNAKDLFDDAEILFNLERYQRAYTLYQLSIEEIGKASLIYSFVLDKDYNNENEFKVFKKSFLSHKQKTVSSNGIDLIFSFLNNDVRIKKKLIYQYFLFDKHLSQLNDYKNRSLYTDISNNKFISPKETITKEITDEIKFVAEIRLNVAKVFLKVGMEEFDGIKKASKNLDTQSIIDNPPEEIIEFIKLKYGIELKKD

Foldseek 3Di:
DDPVVLLVLLVVLLVQLVVLLVVLVVCVVVVLLLSSLLSLLVSQLSLLLSLLSLCCVQVHPCVDPVSVVVSVVLNPDSLNSNLSLLVLLQVVLVVDPPPVSNLVSLVCSLCVVVCSVVSVVSSVQSPDFDADPNDTHHSPRPGDSVNSVVSSVSSVSSSVSSVVVSVVCSVCVVVSSVVVVVDPPVVCVVPPDPSVQSNCCVPPVDNDDDD

pLDDT: mean 89.42, std 9.22, range [45.09, 98.88]

Nearest PDB structures (foldseek):
  8tn6-assembly1_C  TM=4.455E-01  e=5.602E-01  synthetic construct
  8tn1-assembly1_B  TM=3.972E-01  e=6.149E-01  synthetic construct
  6x8n-assembly2_B  TM=4.578E-01  e=1.357E+00  synthetic construct
  8jh6-assembly1_B  TM=4.531E-01  e=3.958E+00  synthetic construct
  6rw6-assembly1_B  TM=1.913E-01  e=4.995E+00  Photorhabdus luminescens

Mean predicted aligned error: 5.57 Å

InterPro domains:
  IPR030987 Abortive infection protein, AbiV family [PF18728] (5-157)
  IPR030987 Abortive infection protein, AbiV family [TIGR04498] (8-153)

Solvent-accessible surface area (backbone atoms only — not comparable to full-atom values): 11132 Å² total; per-residue (Å²): 118,60,69,66,61,48,54,50,48,28,53,50,24,46,48,53,18,47,52,31,38,55,53,15,51,56,30,41,76,69,68,36,27,22,57,13,37,35,26,21,53,49,17,36,31,24,43,2,41,22,45,48,49,51,50,41,62,64,78,44,61,59,83,39,68,67,57,44,53,53,49,53,56,44,70,73,30,69,68,49,15,47,55,42,34,44,58,46,38,50,53,47,29,75,75,44,86,52,66,69,58,24,51,52,28,46,49,50,50,69,46,40,76,78,44,50,61,55,55,52,51,48,45,47,35,26,73,37,72,44,78,54,95,95,36,82,40,49,21,76,81,72,38,42,64,67,63,26,50,53,45,43,54,52,31,53,54,44,50,57,50,49,54,54,52,53,49,52,49,62,76,43,34,69,60,52,51,53,48,63,77,66,59,62,61,64,61,43,68,78,57,56,54,68,70,55,50,51,47,46,25,74,74,71,72,46,84,80,78,82,130

Radius of gyration: 18.93 Å; Cα contacts (8 Å, |Δi|>4): 235; chains: 1; bounding box: 42×31×58 Å

Secondary structure (DSSP, 8-state):
--HHHHHHHHHHHHHHHHHHHHHHHHHHHTT-HHHHHHHHHHHHHHHHHHHHHHHHHHHS-TT-HHHHHHHHHHHH-HHHHHHHHHHHHHHHHHH---HHHHHHHHHHHHHHHHHHHHHHHHHHHTTS-EEETTEEE-HHHH--HHHHHHHHHHHHHHHHHHHHHHHHHHHTHHHHHHHHHT--HHHHHHS--HHHHHHHHHHH-------